Protein AF-A0A1R3RA86-F1 (afdb_monomer_lite)

pLDDT: mean 83.58, std 13.69, range [33.94, 97.31]

Radius of gyration: 25.43 Å; chains: 1; bounding box: 70×54×69 Å

Foldseek 3Di:
DVVLLVVLLVLLVVLVVQLVVLVVVLVLLVVLLVVLVVVLVVLVDPVDPDPRPPLSNLLSVLVNVVSVLVSLCSVLVRNLCSVLSSQLSNLLSVLVVLCVVCPDPVSVVSSLCSNQPPSLQSLQVSLQSLLVSLVVLLVLLVLLLVLLVPDPLNVVCNVVLNVLSVLSNVLSVLLSVLSNQLSVLSNCVSPDVCSVVSNVVSVVSVVVSVVSCVPPQDFDDDGDDPPPDDDPVPPVPPPPDPDDSSCVLVVVLVVLVQLLLVLDPDRPDDDPQPLPDPVSLLCVCVVRVNVVVLVVCCQDPPVNDPVNNCVLVVDDPPDPDDDDDPVSLVPDDPVCSVVVSVSSSVCSNPVVSRNSSNVSSSSSSSSSSVSSVVD

Structure (mmCIF, N/CA/C/O backbone):
data_AF-A0A1R3RA86-F1
#
_entry.id   AF-A0A1R3RA86-F1
#
loop_
_atom_site.group_PDB
_atom_site.id
_atom_site.type_symbol
_atom_site.label_atom_id
_atom_site.label_alt_id
_atom_site.label_comp_id
_atom_site.label_asym_id
_atom_site.label_entity_id
_atom_site.label_seq_id
_atom_site.pdbx_PDB_ins_code
_atom_site.Cartn_x
_atom_site.Cartn_y
_atom_site.Cartn_z
_atom_site.occupancy
_atom_site.B_iso_or_equiv
_atom_site.auth_seq_id
_atom_site.auth_comp_id
_atom_site.auth_asym_id
_atom_site.auth_atom_id
_atom_site.pdbx_PDB_model_num
ATOM 1 N N . MET A 1 1 ? 26.116 13.151 -17.189 1.00 66.25 1 MET A N 1
ATOM 2 C CA . MET A 1 1 ? 26.786 11.870 -16.864 1.00 66.25 1 MET A CA 1
ATOM 3 C C . MET A 1 1 ? 27.421 11.884 -15.476 1.00 66.25 1 MET A C 1
ATOM 5 O O . MET A 1 1 ? 27.006 11.072 -14.665 1.00 66.25 1 MET A O 1
ATOM 9 N N . ALA A 1 2 ? 28.320 12.827 -15.155 1.00 74.94 2 ALA A N 1
ATOM 10 C CA . ALA A 1 2 ? 28.992 12.889 -13.843 1.00 74.94 2 ALA A CA 1
ATOM 11 C C . ALA A 1 2 ? 28.057 13.026 -12.624 1.00 74.94 2 ALA A C 1
ATOM 13 O O . ALA A 1 2 ? 28.390 12.534 -11.558 1.00 74.94 2 ALA A O 1
ATOM 14 N N . ILE A 1 3 ? 26.884 13.649 -12.785 1.00 81.69 3 ILE A N 1
ATOM 15 C CA . ILE A 1 3 ? 25.873 13.765 -11.717 1.00 81.69 3 ILE A CA 1
ATOM 16 C C . ILE A 1 3 ? 24.883 12.588 -11.760 1.00 81.69 3 ILE A C 1
ATOM 18 O O . ILE A 1 3 ? 24.595 11.968 -10.742 1.00 81.69 3 ILE A O 1
ATOM 22 N N . GLY A 1 4 ? 24.388 12.246 -12.955 1.00 80.75 4 GLY A N 1
ATOM 23 C CA . GLY A 1 4 ? 23.359 11.214 -13.125 1.00 80.75 4 GLY A CA 1
ATOM 24 C C . GLY A 1 4 ? 23.812 9.793 -12.770 1.00 80.75 4 GLY A C 1
ATOM 25 O O . GLY A 1 4 ? 23.022 9.040 -12.218 1.00 80.75 4 GLY A O 1
ATOM 26 N N . GLY A 1 5 ? 25.075 9.434 -13.038 1.00 84.81 5 GLY A N 1
ATOM 27 C CA . GLY A 1 5 ? 25.616 8.112 -12.699 1.00 84.81 5 GLY A CA 1
ATOM 28 C C . GLY A 1 5 ? 25.634 7.847 -11.186 1.00 84.81 5 GLY A C 1
ATOM 29 O O . GLY A 1 5 ? 25.006 6.888 -10.743 1.00 84.81 5 GLY A O 1
ATOM 30 N N . PRO A 1 6 ? 26.278 8.712 -10.378 1.00 90.31 6 PRO A N 1
ATOM 31 C CA . PRO A 1 6 ? 26.242 8.609 -8.919 1.00 90.31 6 PRO A CA 1
ATOM 32 C C . PRO A 1 6 ? 24.830 8.673 -8.331 1.00 90.31 6 PRO A C 1
ATOM 34 O O . PRO A 1 6 ? 24.524 7.913 -7.417 1.00 90.31 6 PRO A O 1
ATOM 37 N N . LEU A 1 7 ? 23.952 9.527 -8.872 1.00 89.06 7 LEU A N 1
ATOM 38 C CA . LEU A 1 7 ? 22.560 9.602 -8.421 1.00 89.06 7 LEU A CA 1
ATOM 39 C C . LEU A 1 7 ? 21.811 8.283 -8.668 1.00 89.06 7 LEU A C 1
ATOM 41 O O . LEU A 1 7 ? 21.113 7.810 -7.778 1.00 89.06 7 LEU A O 1
ATOM 45 N N . ALA A 1 8 ? 21.990 7.662 -9.837 1.00 88.88 8 ALA A N 1
ATOM 46 C CA . ALA A 1 8 ? 21.401 6.358 -10.142 1.00 88.88 8 ALA A CA 1
ATOM 47 C C . ALA A 1 8 ? 21.915 5.261 -9.194 1.00 88.88 8 ALA A C 1
ATOM 49 O O . ALA A 1 8 ? 21.131 4.445 -8.716 1.00 88.88 8 ALA A O 1
ATOM 50 N N . LEU A 1 9 ? 23.206 5.280 -8.845 1.00 92.44 9 LEU A N 1
ATOM 51 C CA . LEU A 1 9 ? 23.746 4.361 -7.840 1.00 92.44 9 LEU A CA 1
ATOM 52 C C . LEU A 1 9 ? 23.129 4.595 -6.456 1.00 92.44 9 LEU A C 1
ATOM 54 O O . LEU A 1 9 ? 22.750 3.631 -5.799 1.00 92.44 9 LEU A O 1
ATOM 58 N N . LEU A 1 10 ? 22.959 5.846 -6.026 1.00 93.62 10 LEU A N 1
ATOM 59 C CA . LEU A 1 10 ? 22.291 6.155 -4.758 1.00 93.62 10 LEU A CA 1
ATOM 60 C C . LEU A 1 10 ? 20.843 5.640 -4.758 1.00 93.62 10 LEU A C 1
ATOM 62 O O . LEU A 1 10 ? 20.430 4.977 -3.808 1.00 93.62 10 LEU A O 1
ATOM 66 N N . ILE A 1 11 ? 20.108 5.856 -5.854 1.00 91.00 11 ILE A N 1
ATOM 67 C CA . ILE A 1 11 ? 18.749 5.325 -6.040 1.00 91.00 11 ILE A CA 1
ATOM 68 C C . ILE A 1 11 ? 18.737 3.794 -5.962 1.00 91.00 11 ILE A C 1
ATOM 70 O O . ILE A 1 11 ? 17.831 3.240 -5.355 1.00 91.00 11 ILE A O 1
ATOM 74 N N . SER A 1 12 ? 19.744 3.098 -6.501 1.00 93.25 12 SER A N 1
ATOM 75 C CA . SER A 1 12 ? 19.814 1.632 -6.396 1.00 93.25 12 SER A CA 1
ATOM 76 C C . SER A 1 12 ? 19.957 1.138 -4.950 1.00 93.25 12 SER A C 1
ATOM 78 O O . SER A 1 12 ? 19.381 0.113 -4.592 1.00 93.25 12 SER A O 1
ATOM 80 N N . VAL A 1 13 ? 20.665 1.887 -4.096 1.00 94.00 13 VAL A N 1
ATOM 81 C CA . VAL A 1 13 ? 20.784 1.568 -2.665 1.00 94.00 13 VAL A CA 1
ATOM 82 C C . VAL A 1 13 ? 19.463 1.842 -1.943 1.00 94.00 13 VAL A C 1
ATOM 84 O O . VAL A 1 13 ? 19.025 1.015 -1.146 1.00 94.00 13 VAL A O 1
ATOM 87 N N . ALA A 1 14 ? 18.800 2.959 -2.254 1.00 92.75 14 ALA A N 1
ATOM 88 C CA . ALA A 1 14 ? 17.471 3.259 -1.722 1.00 92.75 14 ALA A CA 1
ATOM 89 C C . ALA A 1 14 ? 16.450 2.176 -2.110 1.00 92.75 14 ALA A C 1
ATOM 91 O O . ALA A 1 14 ? 15.778 1.641 -1.236 1.00 92.75 14 ALA A O 1
ATOM 92 N N . ALA A 1 15 ? 16.425 1.770 -3.384 1.00 92.94 15 ALA A N 1
ATOM 93 C CA . ALA A 1 15 ? 15.568 0.695 -3.881 1.00 92.94 15 ALA A CA 1
ATOM 94 C C . ALA A 1 15 ? 15.858 -0.649 -3.193 1.00 92.94 15 ALA A C 1
ATOM 96 O O . ALA A 1 15 ? 14.942 -1.410 -2.906 1.00 92.94 15 ALA A O 1
ATOM 97 N N . LEU A 1 16 ? 17.122 -0.946 -2.868 1.00 92.50 16 LEU A N 1
ATOM 98 C CA . LEU A 1 16 ? 17.456 -2.144 -2.098 1.00 92.50 16 LEU A CA 1
ATOM 99 C C . LEU A 1 16 ? 16.866 -2.094 -0.680 1.00 92.50 16 LEU A C 1
ATOM 101 O O . LEU A 1 16 ? 16.320 -3.093 -0.214 1.00 92.50 16 LEU A O 1
ATOM 105 N N . TRP A 1 17 ? 16.974 -0.958 0.014 1.00 93.62 17 TRP A N 1
ATOM 106 C CA . TRP A 1 17 ? 16.388 -0.806 1.348 1.00 93.62 17 TRP A CA 1
ATOM 107 C C . TRP A 1 17 ? 14.863 -0.876 1.325 1.00 93.62 17 TRP A C 1
ATOM 109 O O . TRP A 1 17 ? 14.293 -1.619 2.127 1.00 93.62 17 TRP A O 1
ATOM 119 N N . ASP A 1 18 ? 14.223 -0.174 0.392 1.00 92.44 18 ASP A N 1
ATOM 120 C CA . ASP A 1 18 ? 12.769 -0.208 0.220 1.00 92.44 18 ASP A CA 1
ATOM 121 C C . ASP A 1 18 ? 12.297 -1.626 -0.136 1.00 92.44 18 ASP A C 1
ATOM 123 O O . ASP A 1 18 ? 11.398 -2.159 0.518 1.00 92.44 18 ASP A O 1
ATOM 127 N N . GLY A 1 19 ? 13.012 -2.322 -1.025 1.00 90.12 19 GLY A N 1
ATOM 128 C CA . GLY A 1 19 ? 12.733 -3.714 -1.370 1.00 90.12 19 GLY A CA 1
ATOM 129 C C . GLY A 1 19 ? 12.851 -4.671 -0.179 1.00 90.12 19 GLY A C 1
ATOM 130 O O . GLY A 1 19 ? 12.039 -5.586 -0.040 1.00 90.12 19 GLY A O 1
ATOM 131 N N . ILE A 1 20 ? 13.811 -4.459 0.733 1.00 92.00 20 ILE A N 1
ATOM 132 C CA . ILE A 1 20 ? 13.922 -5.242 1.978 1.00 92.00 20 ILE A CA 1
ATOM 133 C C . ILE A 1 20 ? 12.719 -4.987 2.893 1.00 92.00 20 ILE A C 1
ATOM 135 O O . ILE A 1 20 ? 12.208 -5.932 3.503 1.00 92.00 20 ILE A O 1
ATOM 139 N N . LEU A 1 21 ? 12.269 -3.736 3.017 1.00 90.88 21 LEU A N 1
ATOM 140 C CA . LEU A 1 21 ? 11.110 -3.378 3.836 1.00 90.88 21 LEU A CA 1
ATOM 141 C C . LEU A 1 21 ? 9.823 -3.975 3.258 1.00 90.88 21 LEU A C 1
ATOM 143 O O . LEU A 1 21 ? 9.105 -4.672 3.976 1.00 90.88 21 LEU A O 1
ATOM 147 N N . SER A 1 22 ? 9.584 -3.819 1.958 1.00 90.50 22 SER A N 1
ATOM 148 C CA . SER A 1 22 ? 8.430 -4.425 1.290 1.00 90.50 22 SER A CA 1
ATOM 149 C C . SER A 1 22 ? 8.482 -5.952 1.299 1.00 90.50 22 SER A C 1
ATOM 151 O O . SER A 1 22 ? 7.452 -6.602 1.461 1.00 90.50 22 SER A O 1
ATOM 153 N N . TRP A 1 23 ? 9.667 -6.569 1.258 1.00 93.00 23 TRP A N 1
ATOM 154 C CA . TRP A 1 23 ? 9.785 -8.020 1.428 1.00 93.00 23 TRP A CA 1
ATOM 155 C C . TRP A 1 23 ? 9.345 -8.497 2.818 1.00 93.00 23 TRP A C 1
ATOM 157 O O . TRP A 1 23 ? 8.758 -9.575 2.949 1.00 93.00 23 TRP A O 1
ATOM 167 N N . ARG A 1 24 ? 9.582 -7.704 3.872 1.00 92.94 24 ARG A N 1
ATOM 168 C CA . ARG A 1 24 ? 9.062 -8.015 5.215 1.00 92.94 24 ARG A CA 1
ATOM 169 C C . ARG A 1 24 ? 7.536 -7.986 5.224 1.00 92.94 24 ARG A C 1
ATOM 171 O O . ARG A 1 24 ? 6.939 -8.920 5.755 1.00 92.94 24 ARG A O 1
ATOM 178 N N . ASN A 1 25 ? 6.922 -6.998 4.573 1.00 90.81 25 ASN A N 1
ATOM 179 C CA . ASN A 1 25 ? 5.466 -6.921 4.423 1.00 90.81 25 ASN A CA 1
ATOM 180 C C . ASN A 1 25 ? 4.917 -8.134 3.660 1.00 90.81 25 ASN A C 1
ATOM 182 O O . ASN A 1 25 ? 3.999 -8.800 4.136 1.00 90.81 25 ASN A O 1
ATOM 186 N N . VAL A 1 26 ? 5.533 -8.494 2.526 1.00 93.25 26 VAL A N 1
ATOM 187 C CA . VAL A 1 26 ? 5.179 -9.694 1.747 1.00 93.25 26 VAL A CA 1
ATOM 188 C C . VAL A 1 26 ? 5.266 -10.951 2.608 1.00 93.25 26 VAL A C 1
ATOM 190 O O . VAL A 1 26 ? 4.356 -11.777 2.577 1.00 93.25 26 VAL A O 1
ATOM 193 N N . ARG A 1 27 ? 6.327 -11.102 3.410 1.00 93.00 27 ARG A N 1
ATOM 194 C CA . ARG A 1 27 ? 6.497 -12.262 4.294 1.00 93.00 27 ARG A CA 1
ATOM 195 C C . ARG A 1 27 ? 5.395 -12.334 5.347 1.00 93.00 27 ARG A C 1
ATOM 197 O O . ARG A 1 27 ? 4.855 -13.412 5.563 1.00 93.00 27 ARG A O 1
ATOM 204 N N . ILE A 1 28 ? 5.051 -11.209 5.967 1.00 90.00 28 ILE A N 1
ATOM 205 C CA . ILE A 1 28 ? 3.968 -11.121 6.953 1.00 90.00 28 ILE A CA 1
ATOM 206 C C . ILE A 1 28 ? 2.629 -11.525 6.316 1.00 90.00 28 ILE A C 1
ATOM 208 O O . ILE A 1 28 ? 1.954 -12.418 6.827 1.00 90.00 28 ILE A O 1
ATOM 212 N N . LEU A 1 29 ? 2.285 -10.946 5.161 1.00 90.19 29 LEU A N 1
ATOM 213 C CA . LEU A 1 29 ? 1.050 -11.259 4.430 1.00 90.19 29 LEU A CA 1
ATOM 214 C C . LEU A 1 29 ? 1.008 -12.715 3.950 1.00 90.19 29 LEU A C 1
ATOM 216 O O . LEU A 1 29 ? -0.047 -13.351 3.941 1.00 90.19 29 LEU A O 1
ATOM 220 N N . HIS A 1 30 ? 2.155 -13.265 3.555 1.00 92.69 30 HIS A N 1
ATOM 221 C CA . HIS A 1 30 ? 2.270 -14.659 3.151 1.00 92.69 30 HIS A CA 1
ATOM 222 C C . HIS A 1 30 ? 2.042 -15.613 4.330 1.00 92.69 30 HIS A C 1
ATOM 224 O O . HIS A 1 30 ? 1.283 -16.573 4.186 1.00 92.69 30 HIS A O 1
ATOM 230 N N . THR A 1 31 ? 2.646 -15.342 5.491 1.00 90.69 31 THR A N 1
ATOM 231 C CA . THR A 1 31 ? 2.437 -16.131 6.715 1.00 90.69 31 THR A CA 1
ATOM 232 C C . THR A 1 31 ? 0.978 -16.082 7.157 1.00 90.69 31 THR A C 1
ATOM 234 O O . THR A 1 31 ? 0.378 -17.130 7.387 1.00 90.69 31 THR A O 1
ATOM 237 N N . GLU A 1 32 ? 0.364 -14.895 7.183 1.00 88.31 32 GLU A N 1
ATOM 238 C CA . GLU A 1 32 ? -1.064 -14.747 7.484 1.00 88.31 32 GLU A CA 1
ATOM 239 C C . GLU A 1 32 ? -1.920 -15.580 6.522 1.00 88.31 32 GLU A C 1
ATOM 241 O O . GLU A 1 32 ? -2.821 -16.306 6.936 1.00 88.31 32 GLU A O 1
ATOM 246 N N . ARG A 1 33 ? -1.614 -15.538 5.221 1.00 90.50 33 ARG A N 1
ATOM 247 C CA . ARG A 1 33 ? -2.335 -16.319 4.213 1.00 90.50 33 ARG A CA 1
ATOM 248 C C . ARG A 1 33 ? -2.194 -17.825 4.427 1.00 90.50 33 ARG A C 1
ATOM 250 O O . ARG A 1 33 ? -3.153 -18.557 4.184 1.00 90.50 33 ARG A O 1
ATOM 257 N N . GLN A 1 34 ? -1.018 -18.305 4.824 1.00 90.50 34 GLN A N 1
ATOM 258 C CA . GLN A 1 34 ? -0.810 -19.717 5.153 1.00 90.50 34 GLN A CA 1
ATOM 259 C C . GLN A 1 34 ? -1.622 -20.121 6.383 1.00 90.50 34 GLN A C 1
ATOM 261 O O . GLN A 1 34 ? -2.307 -21.142 6.338 1.00 90.50 34 GLN A O 1
ATOM 266 N N . LEU A 1 35 ? -1.619 -19.286 7.421 1.00 87.50 35 LEU A N 1
ATOM 267 C CA . LEU A 1 35 ? -2.393 -19.503 8.637 1.00 87.50 35 LEU A CA 1
ATOM 268 C C . LEU A 1 35 ? -3.900 -19.516 8.347 1.00 87.50 35 LEU A C 1
ATOM 270 O O . LEU A 1 35 ? -4.592 -20.438 8.759 1.00 87.50 35 LEU A O 1
ATOM 274 N N . LEU A 1 36 ? -4.409 -18.580 7.544 1.00 85.75 36 LEU A N 1
ATOM 275 C CA . LEU A 1 36 ? -5.816 -18.560 7.128 1.00 85.75 36 LEU A CA 1
ATOM 276 C C . LEU A 1 36 ? -6.210 -19.802 6.321 1.00 85.75 36 LEU A C 1
ATOM 278 O O . LEU A 1 36 ? -7.303 -20.331 6.499 1.00 85.75 36 LEU A O 1
ATOM 282 N N . LYS A 1 37 ? -5.327 -20.305 5.449 1.00 89.06 37 LYS A N 1
ATOM 283 C CA . LYS A 1 37 ? -5.566 -21.568 4.730 1.00 89.06 37 LYS A CA 1
ATOM 284 C C . LYS A 1 37 ? -5.593 -22.768 5.676 1.00 89.06 37 LYS A C 1
ATOM 286 O O . LYS A 1 37 ? -6.429 -23.645 5.486 1.00 89.06 37 LYS A O 1
ATOM 291 N N . ALA A 1 38 ? -4.703 -22.805 6.666 1.00 86.94 38 ALA A N 1
ATOM 292 C CA . ALA A 1 38 ? -4.693 -23.851 7.685 1.00 86.94 38 ALA A CA 1
ATOM 293 C C . ALA A 1 38 ? -5.971 -23.812 8.539 1.00 86.94 38 ALA A C 1
ATOM 295 O O . ALA A 1 38 ? -6.637 -24.836 8.664 1.00 86.94 38 ALA A O 1
ATOM 296 N N . LEU A 1 39 ? -6.379 -22.628 9.015 1.00 83.25 39 LEU A N 1
ATOM 297 C CA . LEU A 1 39 ? -7.637 -22.441 9.744 1.00 83.25 39 LEU A CA 1
ATOM 298 C C . LEU A 1 39 ? -8.842 -22.877 8.908 1.00 83.25 39 LEU A C 1
ATOM 300 O O . LEU A 1 39 ? -9.717 -23.573 9.412 1.00 83.25 39 LEU A O 1
ATOM 304 N N . ARG A 1 40 ? -8.875 -22.533 7.616 1.00 83.31 40 ARG A N 1
ATOM 305 C CA . ARG A 1 40 ? -9.934 -22.977 6.701 1.00 83.31 40 ARG A CA 1
ATOM 306 C C . ARG A 1 40 ? -10.028 -24.501 6.627 1.00 83.31 40 ARG A C 1
ATOM 308 O O . ARG A 1 40 ? -11.126 -25.038 6.658 1.00 83.31 40 ARG A O 1
ATOM 315 N N . LEU A 1 41 ? -8.891 -25.188 6.500 1.00 85.69 41 LEU A N 1
ATOM 316 C CA . LEU A 1 41 ? -8.852 -26.652 6.442 1.00 85.69 41 LEU A CA 1
ATOM 317 C C . LEU A 1 41 ? -9.312 -27.280 7.759 1.00 85.69 41 LEU A C 1
ATOM 319 O O . LEU A 1 41 ? -10.051 -28.253 7.717 1.00 85.69 41 LEU A O 1
ATOM 323 N N . GLN A 1 42 ? -8.939 -26.694 8.898 1.00 81.88 42 GLN A N 1
ATOM 324 C CA . GLN A 1 42 ? -9.371 -27.151 10.219 1.00 81.88 42 GLN A CA 1
ATOM 325 C C . GLN A 1 42 ? -10.893 -27.048 10.403 1.00 81.88 42 GLN A C 1
ATOM 327 O O . GLN A 1 42 ? -11.507 -27.988 10.888 1.00 81.88 42 GLN A O 1
ATOM 332 N N . HIS A 1 43 ? -11.515 -25.943 9.978 1.00 76.31 43 HIS A N 1
ATOM 333 C CA . HIS A 1 43 ? -12.974 -25.770 10.081 1.00 76.31 43 HIS A CA 1
ATOM 334 C C . HIS A 1 43 ? -13.757 -26.669 9.110 1.00 76.31 43 HIS A C 1
ATOM 336 O O . HIS A 1 43 ? -14.935 -26.930 9.327 1.00 76.31 43 HIS A O 1
ATOM 342 N N . LEU A 1 44 ? -13.113 -27.134 8.036 1.00 79.50 44 LEU A N 1
ATOM 343 C CA . LEU A 1 44 ? -13.698 -28.039 7.045 1.00 79.50 44 LEU A CA 1
ATOM 344 C C . LEU A 1 44 ? -13.418 -29.521 7.342 1.00 79.50 44 LEU A C 1
ATOM 346 O O . LEU A 1 44 ? -13.905 -30.372 6.598 1.00 79.50 44 LEU A O 1
ATOM 350 N N . ASP A 1 45 ? -12.620 -29.844 8.366 1.00 78.31 45 ASP A N 1
ATOM 351 C CA . ASP A 1 45 ? -12.250 -31.224 8.672 1.00 78.31 45 ASP A CA 1
ATOM 352 C C . ASP A 1 45 ? -13.446 -31.971 9.298 1.00 78.31 45 ASP A C 1
ATOM 354 O O . ASP A 1 45 ? -13.862 -31.641 10.416 1.00 78.31 45 ASP A O 1
ATOM 358 N N . PRO A 1 46 ? -13.998 -32.999 8.619 1.00 65.25 46 PRO A N 1
ATOM 359 C CA . PRO A 1 46 ? -15.135 -33.774 9.120 1.00 65.25 46 PRO A CA 1
ATOM 360 C C . PRO A 1 46 ? -14.799 -34.610 10.366 1.00 65.25 46 PRO A C 1
ATOM 362 O O . PRO A 1 46 ? -15.698 -35.182 10.979 1.00 65.25 46 PRO A O 1
ATOM 365 N N . SER A 1 47 ? -13.519 -34.707 10.734 1.00 66.56 47 SER A N 1
ATOM 366 C CA . SER A 1 47 ? -13.032 -35.435 11.912 1.00 66.56 47 SER A CA 1
ATOM 367 C C . SER A 1 47 ? -13.258 -34.671 13.223 1.00 66.56 47 SER A C 1
ATOM 369 O O . SER A 1 47 ? -13.091 -35.232 14.308 1.00 66.56 47 SER A O 1
ATOM 371 N N . THR A 1 48 ? -13.615 -33.389 13.138 1.00 62.84 48 THR A N 1
ATOM 372 C CA . THR A 1 48 ? -13.814 -32.508 14.291 1.00 62.84 48 THR A CA 1
ATOM 373 C C . THR A 1 48 ? -15.240 -32.678 14.834 1.00 62.84 48 THR A C 1
ATOM 375 O O . THR A 1 48 ? -16.193 -32.574 14.068 1.00 62.84 48 THR A O 1
ATOM 378 N N . PRO A 1 49 ? -15.440 -32.925 16.143 1.00 58.34 49 PRO A N 1
ATOM 379 C CA . PRO A 1 49 ? -16.772 -33.162 16.718 1.00 58.34 49 PRO A CA 1
ATOM 380 C C . PRO A 1 49 ? -17.662 -31.906 16.793 1.00 58.34 49 PRO A C 1
ATOM 382 O O . PRO A 1 49 ? -18.815 -31.993 17.212 1.00 58.34 49 PRO A O 1
ATOM 385 N N . THR A 1 50 ? -17.138 -30.738 16.424 1.00 60.22 50 THR A N 1
ATOM 386 C CA . THR A 1 50 ? -17.863 -29.465 16.376 1.00 60.22 50 THR A CA 1
ATOM 387 C C . THR A 1 50 ? -18.588 -29.301 15.036 1.00 60.22 50 THR A C 1
ATOM 389 O O . THR A 1 50 ? -17.992 -29.603 14.001 1.00 60.22 50 THR A O 1
ATOM 392 N N . PRO A 1 51 ? -19.841 -28.804 15.016 1.00 64.25 51 PRO A N 1
ATOM 393 C CA . PRO A 1 51 ? -20.533 -28.500 13.765 1.00 64.25 51 PRO A CA 1
ATOM 394 C C . PRO A 1 51 ? -19.709 -27.513 12.928 1.00 64.25 51 PRO A C 1
ATOM 396 O O . PRO A 1 51 ? -19.073 -26.614 13.476 1.00 64.25 51 PRO A O 1
ATOM 399 N N . VAL A 1 52 ? -19.706 -27.702 11.605 1.00 68.12 52 VAL A N 1
ATOM 400 C CA . VAL A 1 52 ? -19.001 -26.812 10.674 1.00 68.12 52 VAL A CA 1
ATOM 401 C C . VAL A 1 52 ? -19.616 -25.420 10.774 1.00 68.12 52 VAL A C 1
ATOM 403 O O . VAL A 1 52 ? -20.757 -25.212 10.365 1.00 68.12 52 VAL A O 1
ATOM 406 N N . ASP A 1 53 ? -18.849 -24.475 11.311 1.00 72.25 53 ASP A N 1
ATOM 407 C CA . ASP A 1 53 ? -19.222 -23.066 11.332 1.00 72.25 53 ASP A CA 1
ATOM 408 C C . ASP A 1 53 ? -19.002 -22.461 9.936 1.00 72.25 53 ASP A C 1
ATOM 410 O O . ASP A 1 53 ? -17.907 -22.025 9.559 1.00 72.25 53 ASP A O 1
ATOM 414 N N . GLN A 1 54 ? -20.067 -22.489 9.136 1.00 75.06 54 GLN A N 1
ATOM 415 C CA . GLN A 1 54 ? -20.083 -21.948 7.782 1.00 75.06 54 GLN A CA 1
ATOM 416 C C . GLN A 1 54 ? -19.750 -20.443 7.773 1.00 75.06 54 GLN A C 1
ATOM 418 O O . GLN A 1 54 ? -19.102 -19.979 6.828 1.00 75.06 54 GLN A O 1
ATOM 423 N N . ALA A 1 55 ? -20.118 -19.697 8.820 1.00 69.25 55 ALA A N 1
ATOM 424 C CA . ALA A 1 55 ? -19.871 -18.262 8.934 1.00 69.25 55 ALA A CA 1
ATOM 425 C C . ALA A 1 55 ? -18.370 -17.971 9.077 1.00 69.25 55 ALA A C 1
ATOM 427 O O . ALA A 1 55 ? -17.809 -17.135 8.354 1.00 69.25 55 ALA A O 1
ATOM 428 N N . ALA A 1 56 ? -17.679 -18.721 9.942 1.00 72.62 56 ALA A N 1
ATOM 429 C CA . ALA A 1 56 ? -16.229 -18.622 10.098 1.00 72.62 56 ALA A CA 1
ATOM 430 C C . ALA A 1 56 ? -15.492 -18.943 8.788 1.00 72.62 56 ALA A C 1
ATOM 432 O O . ALA A 1 56 ? -14.579 -18.214 8.385 1.00 72.62 56 ALA A O 1
ATOM 433 N N . VAL A 1 57 ? -15.917 -19.986 8.065 1.00 78.62 57 VAL A N 1
ATOM 434 C CA . VAL A 1 57 ? -15.325 -20.356 6.767 1.00 78.62 57 VAL A CA 1
ATOM 435 C C . VAL A 1 57 ? -15.528 -19.253 5.724 1.00 78.62 57 VAL A C 1
ATOM 437 O O . VAL A 1 57 ? -14.589 -18.917 4.994 1.00 78.62 57 VAL A O 1
ATOM 440 N N . GLN A 1 58 ? -16.713 -18.641 5.665 1.00 80.75 58 GLN A N 1
ATOM 441 C CA . GLN A 1 58 ? -16.978 -17.513 4.772 1.00 80.75 58 GLN A CA 1
ATOM 442 C C . GLN A 1 58 ? -16.111 -16.296 5.112 1.00 80.75 58 GLN A C 1
ATOM 444 O O . GLN A 1 58 ? -15.517 -15.702 4.209 1.00 80.75 58 GLN A O 1
ATOM 449 N N . LEU A 1 59 ? -15.972 -15.941 6.393 1.00 80.94 59 LEU A N 1
ATOM 450 C CA . LEU A 1 59 ? -15.105 -14.846 6.836 1.00 80.94 59 LEU A CA 1
ATOM 451 C C . LEU A 1 59 ? -13.640 -15.081 6.443 1.00 80.94 59 LEU A C 1
ATOM 453 O O . LEU A 1 59 ? -12.977 -14.173 5.926 1.00 80.94 59 LEU A O 1
ATOM 457 N N . ILE A 1 60 ? -13.148 -16.308 6.629 1.00 83.38 60 ILE A N 1
ATOM 458 C CA . ILE A 1 60 ? -11.801 -16.710 6.214 1.00 83.38 60 ILE A CA 1
ATOM 459 C C . ILE A 1 60 ? -11.646 -16.575 4.694 1.00 83.38 60 ILE A C 1
ATOM 461 O O . ILE A 1 60 ? -10.659 -16.003 4.226 1.00 83.38 60 ILE A O 1
ATOM 465 N N . ASP A 1 61 ? -12.626 -17.029 3.910 1.00 85.75 61 ASP A N 1
ATOM 466 C CA . ASP A 1 61 ? -12.618 -16.905 2.449 1.00 85.75 61 ASP A CA 1
ATOM 467 C C . ASP A 1 61 ? -12.591 -15.441 1.988 1.00 85.75 61 ASP A C 1
ATOM 469 O O . ASP A 1 61 ? -11.856 -15.100 1.055 1.00 85.75 61 ASP A O 1
ATOM 473 N N . ARG A 1 62 ? -13.355 -14.563 2.651 1.00 87.00 62 ARG A N 1
ATOM 474 C CA . ARG A 1 62 ? -13.379 -13.118 2.378 1.00 87.00 62 ARG A CA 1
ATOM 475 C C . ARG A 1 62 ? -11.996 -12.505 2.602 1.00 87.00 62 ARG A C 1
ATOM 477 O O . ARG A 1 62 ? -11.450 -11.840 1.717 1.00 87.00 62 ARG A O 1
ATOM 484 N N . ARG A 1 63 ? -11.368 -12.828 3.735 1.00 88.19 63 ARG A N 1
ATOM 485 C CA . ARG A 1 63 ? -10.027 -12.342 4.096 1.00 88.19 63 ARG A CA 1
ATOM 486 C C . ARG A 1 63 ? -8.948 -12.889 3.169 1.00 88.19 63 ARG A C 1
ATOM 488 O O . ARG A 1 63 ? -8.054 -12.150 2.765 1.00 88.19 63 ARG A O 1
ATOM 495 N N . LEU A 1 64 ? -9.049 -14.154 2.757 1.00 88.50 64 LEU A N 1
ATOM 496 C CA . LEU A 1 64 ? -8.170 -14.747 1.743 1.00 88.50 64 LEU A CA 1
ATOM 497 C C . LEU A 1 64 ? -8.308 -14.049 0.384 1.00 88.50 64 LEU A C 1
ATOM 499 O O . LEU A 1 64 ? -7.310 -13.918 -0.335 1.00 88.50 64 LEU A O 1
ATOM 503 N N . GLY A 1 65 ? -9.515 -13.604 0.035 1.00 88.88 65 GLY A N 1
ATOM 504 C CA . GLY A 1 65 ? -9.799 -12.817 -1.160 1.00 88.88 65 GLY A CA 1
ATOM 505 C C . GLY A 1 65 ? -9.066 -11.480 -1.166 1.00 88.88 65 GLY A C 1
ATOM 506 O O . GLY A 1 65 ? -8.366 -11.174 -2.136 1.00 88.88 65 GLY A O 1
ATOM 507 N N . VAL A 1 66 ? -9.184 -10.712 -0.081 1.00 90.81 66 VAL A N 1
ATOM 508 C CA . VAL A 1 66 ? -8.509 -9.412 0.089 1.00 90.81 66 VAL A CA 1
ATOM 509 C C . VAL A 1 66 ? -6.991 -9.584 0.199 1.00 90.81 66 VAL A C 1
ATOM 511 O O . VAL A 1 66 ? -6.248 -8.930 -0.532 1.00 90.81 66 VAL A O 1
ATOM 514 N N . SER A 1 67 ? -6.528 -10.556 0.989 1.00 90.12 67 SER A N 1
ATOM 515 C CA . SER A 1 67 ? -5.107 -10.901 1.147 1.00 90.12 67 SER A CA 1
ATOM 516 C C . SER A 1 67 ? -4.421 -11.220 -0.187 1.00 90.12 67 SER A C 1
ATOM 518 O O . SER A 1 67 ? -3.261 -10.867 -0.377 1.00 90.12 67 SER A O 1
ATOM 520 N N . PHE A 1 68 ? -5.116 -11.845 -1.149 1.00 91.00 68 PHE A N 1
ATOM 521 C CA . PHE A 1 68 ? -4.538 -12.095 -2.477 1.00 91.00 68 PHE A CA 1
ATOM 522 C C . PHE A 1 68 ? -4.196 -10.794 -3.212 1.00 91.00 68 PHE A C 1
ATOM 524 O O . PHE A 1 68 ? -3.135 -10.691 -3.825 1.00 91.00 68 PHE A O 1
ATOM 531 N N . ARG A 1 69 ? -5.087 -9.800 -3.148 1.00 92.50 69 ARG A N 1
ATOM 532 C CA . ARG A 1 69 ? -4.852 -8.489 -3.755 1.00 92.50 69 ARG A CA 1
ATOM 533 C C . ARG A 1 69 ? -3.748 -7.736 -3.016 1.00 92.50 69 ARG A C 1
ATOM 535 O O . ARG A 1 69 ? -2.862 -7.208 -3.673 1.00 92.50 69 ARG A O 1
ATOM 542 N N . GLU A 1 70 ? -3.800 -7.689 -1.685 1.00 92.12 70 GLU A N 1
ATOM 543 C CA . GLU A 1 70 ? -2.784 -7.019 -0.857 1.00 92.12 70 GLU A CA 1
ATOM 544 C C . GLU A 1 70 ? -1.387 -7.584 -1.127 1.00 92.12 70 GLU A C 1
ATOM 546 O O . GLU A 1 70 ? -0.472 -6.831 -1.446 1.00 92.12 70 GLU A O 1
ATOM 551 N N . LEU A 1 71 ? -1.246 -8.913 -1.091 1.00 92.56 71 LEU A N 1
ATOM 552 C CA . LEU A 1 71 ? 0.011 -9.599 -1.376 1.00 92.56 71 LEU A CA 1
ATOM 553 C C . LEU A 1 71 ? 0.486 -9.336 -2.807 1.00 92.56 71 LEU A C 1
ATOM 555 O O . LEU A 1 71 ? 1.672 -9.116 -3.024 1.00 92.56 71 LEU A O 1
ATOM 559 N N . GLY A 1 72 ? -0.429 -9.369 -3.778 1.00 92.06 72 GLY A N 1
ATOM 560 C CA . GLY A 1 72 ? -0.102 -9.123 -5.177 1.00 92.06 72 GLY A CA 1
ATOM 561 C C . GLY A 1 72 ? 0.382 -7.696 -5.428 1.00 92.06 72 GLY A C 1
ATOM 562 O O . GLY A 1 72 ? 1.395 -7.524 -6.096 1.00 92.06 72 GLY A O 1
ATOM 563 N N . SER A 1 73 ? -0.279 -6.691 -4.847 1.00 91.88 73 SER A N 1
ATOM 564 C CA . SER A 1 73 ? 0.148 -5.293 -4.965 1.00 91.88 73 SER A CA 1
ATOM 565 C C . SER A 1 73 ? 1.451 -5.026 -4.217 1.00 91.88 73 SER A C 1
ATOM 567 O O . SER A 1 73 ? 2.328 -4.373 -4.763 1.00 91.88 73 SER A O 1
ATOM 569 N N . GLU A 1 74 ? 1.648 -5.575 -3.018 1.00 92.62 74 GLU A N 1
ATOM 570 C CA . GLU A 1 74 ? 2.933 -5.419 -2.321 1.00 92.62 74 GLU A CA 1
ATOM 571 C C . GLU A 1 74 ? 4.073 -6.128 -3.078 1.00 92.62 74 GLU A C 1
ATOM 573 O O . GLU A 1 74 ? 5.186 -5.618 -3.178 1.00 92.62 74 GLU A O 1
ATOM 578 N N . LEU A 1 75 ? 3.806 -7.290 -3.678 1.00 93.56 75 LEU A N 1
ATOM 579 C CA . LEU A 1 75 ? 4.803 -8.011 -4.463 1.00 93.56 75 LEU A CA 1
ATOM 580 C C . LEU A 1 75 ? 5.124 -7.294 -5.781 1.00 93.56 75 LEU A C 1
ATOM 582 O O . LEU A 1 75 ? 6.294 -7.085 -6.082 1.00 93.56 75 LEU A O 1
ATOM 586 N N . ILE A 1 76 ? 4.118 -6.949 -6.584 1.00 92.69 76 ILE A N 1
ATOM 587 C CA . ILE A 1 76 ? 4.321 -6.416 -7.938 1.00 92.69 76 ILE A CA 1
ATOM 588 C C . ILE A 1 76 ? 4.616 -4.916 -7.897 1.00 92.69 76 ILE A C 1
ATOM 590 O O . ILE A 1 76 ? 5.626 -4.487 -8.453 1.00 92.69 76 ILE A O 1
ATOM 594 N N . ASP A 1 77 ? 3.784 -4.136 -7.205 1.00 89.56 77 ASP A N 1
ATOM 595 C CA . ASP A 1 77 ? 3.854 -2.669 -7.217 1.00 89.56 77 ASP A CA 1
ATOM 596 C C . ASP A 1 77 ? 4.978 -2.127 -6.311 1.00 89.56 77 ASP A C 1
ATOM 598 O O . ASP A 1 77 ? 5.346 -0.958 -6.424 1.00 89.56 77 ASP A O 1
ATOM 602 N N . ARG A 1 78 ? 5.540 -2.954 -5.411 1.00 90.44 78 ARG A N 1
ATOM 603 C CA . ARG A 1 78 ? 6.685 -2.581 -4.555 1.00 90.44 78 ARG A CA 1
ATOM 604 C C . ARG A 1 78 ? 7.913 -3.445 -4.811 1.00 90.44 78 ARG A C 1
ATOM 606 O O . ARG A 1 78 ? 8.872 -2.966 -5.400 1.00 90.44 78 ARG A O 1
ATOM 613 N N . VAL A 1 79 ? 7.891 -4.731 -4.448 1.00 93.25 79 VAL A N 1
ATOM 614 C CA . VAL A 1 79 ? 9.109 -5.569 -4.496 1.00 93.25 79 VAL A CA 1
ATOM 615 C C . VAL A 1 79 ? 9.656 -5.722 -5.918 1.00 93.25 79 VAL A C 1
ATOM 617 O O . VAL A 1 79 ? 10.846 -5.515 -6.149 1.00 93.25 79 VAL A O 1
ATOM 620 N N . VAL A 1 80 ? 8.815 -6.091 -6.887 1.00 94.00 80 VAL A N 1
ATOM 621 C CA . VAL A 1 80 ? 9.247 -6.267 -8.282 1.00 94.00 80 VAL A CA 1
ATOM 622 C C . VAL A 1 80 ? 9.696 -4.931 -8.869 1.00 94.00 80 VAL A C 1
ATOM 624 O O . VAL A 1 80 ? 10.726 -4.896 -9.542 1.00 94.00 80 VAL A O 1
ATOM 627 N N . MET A 1 81 ? 8.984 -3.839 -8.579 1.00 93.38 81 MET A N 1
ATOM 628 C CA . MET A 1 81 ? 9.405 -2.489 -8.959 1.00 93.38 81 MET A CA 1
ATOM 629 C C . MET A 1 81 ? 10.813 -2.177 -8.440 1.00 93.38 81 MET A C 1
ATOM 631 O O . MET A 1 81 ? 11.697 -1.860 -9.235 1.00 93.38 81 MET A O 1
ATOM 635 N N . ASP A 1 82 ? 11.042 -2.314 -7.135 1.00 93.81 82 ASP A N 1
ATOM 636 C CA . ASP A 1 82 ? 12.306 -1.973 -6.481 1.00 93.81 82 ASP A CA 1
ATOM 637 C C . ASP A 1 82 ? 13.461 -2.839 -6.988 1.00 93.81 82 ASP A C 1
ATOM 639 O O . ASP A 1 82 ? 14.555 -2.338 -7.247 1.00 93.81 82 ASP A O 1
ATOM 643 N N . VAL A 1 83 ? 13.222 -4.132 -7.219 1.00 93.94 83 VAL A N 1
ATOM 644 C CA . VAL A 1 83 ? 14.229 -5.038 -7.787 1.00 93.94 83 VAL A CA 1
ATOM 645 C C . VAL A 1 83 ? 14.577 -4.639 -9.220 1.00 93.94 83 VAL A C 1
ATOM 647 O O . VAL A 1 83 ? 15.756 -4.508 -9.553 1.00 93.94 83 VAL A O 1
ATOM 650 N N . PHE A 1 84 ? 13.583 -4.428 -10.085 1.00 94.69 84 PHE A N 1
ATOM 651 C CA . PHE A 1 84 ? 13.827 -4.128 -11.497 1.00 94.69 84 PHE A CA 1
ATOM 652 C C . PHE A 1 84 ? 14.435 -2.736 -11.673 1.00 94.69 84 PHE A C 1
ATOM 654 O O . PHE A 1 84 ? 15.438 -2.584 -12.372 1.00 94.69 84 PHE A O 1
ATOM 661 N N . LEU A 1 85 ? 13.864 -1.721 -11.026 1.00 91.94 85 LEU A N 1
ATOM 662 C CA . LEU A 1 85 ? 14.371 -0.354 -11.099 1.00 91.94 85 LEU A CA 1
ATOM 663 C C . LEU A 1 85 ? 15.698 -0.205 -10.351 1.00 91.94 85 LEU A C 1
ATOM 665 O O . LEU A 1 85 ? 16.564 0.519 -10.830 1.00 91.94 85 LEU A O 1
ATOM 669 N N . GLY A 1 86 ? 15.910 -0.928 -9.249 1.00 93.81 86 GLY A N 1
ATOM 670 C CA . GLY A 1 86 ? 17.176 -0.952 -8.517 1.00 93.81 86 GLY A CA 1
ATOM 671 C C . GLY A 1 86 ? 18.313 -1.572 -9.329 1.00 93.81 86 GLY A C 1
ATOM 672 O O . GLY A 1 86 ? 19.366 -0.950 -9.481 1.00 93.81 86 GLY A O 1
ATOM 673 N N . ILE A 1 87 ? 18.097 -2.751 -9.929 1.00 94.50 87 ILE A N 1
ATOM 674 C CA . ILE A 1 87 ? 19.074 -3.382 -10.837 1.00 94.50 87 ILE A CA 1
ATOM 675 C C . ILE A 1 87 ? 19.304 -2.497 -12.065 1.00 94.50 87 ILE A C 1
ATOM 677 O O . ILE A 1 87 ? 20.450 -2.264 -12.452 1.00 94.50 87 ILE A O 1
ATOM 681 N N . GLY A 1 88 ? 18.234 -1.961 -12.657 1.00 92.81 88 GLY A N 1
ATOM 682 C CA . GLY A 1 88 ? 18.326 -1.029 -13.779 1.00 92.81 88 GLY A CA 1
ATOM 683 C C . GLY A 1 88 ? 19.182 0.190 -13.436 1.00 92.81 88 GLY A C 1
ATOM 684 O O . GLY A 1 88 ? 20.122 0.506 -14.163 1.00 92.81 88 GLY A O 1
ATOM 685 N N . ALA A 1 89 ? 18.929 0.827 -12.292 1.00 92.88 89 ALA A N 1
ATOM 686 C CA . ALA A 1 89 ? 19.674 1.987 -11.812 1.00 92.88 89 ALA A CA 1
ATOM 687 C C . ALA A 1 89 ? 21.143 1.660 -11.509 1.00 92.88 89 ALA A C 1
ATOM 689 O O . ALA A 1 89 ? 22.019 2.459 -11.841 1.00 92.88 89 ALA A O 1
ATOM 690 N N . LEU A 1 90 ? 21.434 0.473 -10.966 1.00 94.75 90 LEU A N 1
ATOM 691 C CA . LEU A 1 90 ? 22.801 -0.001 -10.753 1.00 94.75 90 LEU A CA 1
ATOM 692 C C . LEU A 1 90 ? 23.557 -0.129 -12.085 1.00 94.75 90 LEU A C 1
ATOM 694 O O . LEU A 1 90 ? 24.651 0.414 -12.236 1.00 94.75 90 LEU A O 1
ATOM 698 N N . LEU A 1 91 ? 22.964 -0.800 -13.077 1.00 93.31 91 LEU A N 1
ATOM 699 C CA . LEU A 1 91 ? 23.576 -0.991 -14.397 1.00 93.31 91 LEU A CA 1
ATOM 700 C C . LEU A 1 91 ? 23.743 0.339 -15.145 1.00 93.31 91 LEU A C 1
ATOM 702 O O . LEU A 1 91 ? 24.794 0.579 -15.747 1.00 93.31 91 LEU A O 1
ATOM 706 N N . VAL A 1 92 ? 22.748 1.228 -15.065 1.00 90.62 92 VAL A N 1
ATOM 707 C CA . VAL A 1 92 ? 22.812 2.575 -15.646 1.00 90.62 92 VAL A CA 1
ATOM 708 C C . VAL A 1 92 ? 23.883 3.420 -14.967 1.00 90.62 92 VAL A C 1
ATOM 710 O O . VAL A 1 92 ? 24.683 4.057 -15.658 1.00 90.62 92 VAL A O 1
ATOM 713 N N . GLY A 1 93 ? 23.945 3.403 -13.637 1.00 90.38 93 GLY A N 1
ATOM 714 C CA . GLY A 1 93 ? 24.929 4.136 -12.848 1.00 90.38 93 GLY A CA 1
ATOM 715 C C . GLY A 1 93 ? 26.355 3.686 -13.151 1.00 90.38 93 GLY A C 1
ATOM 716 O O . GLY A 1 93 ? 27.190 4.507 -13.542 1.00 90.38 93 GLY A O 1
ATOM 717 N N . THR A 1 94 ? 26.614 2.378 -13.075 1.00 91.25 94 THR A N 1
ATOM 718 C CA . THR A 1 94 ? 27.923 1.786 -13.384 1.00 91.25 94 THR A CA 1
ATOM 719 C C . THR A 1 94 ? 28.324 2.048 -14.831 1.00 91.25 94 THR A C 1
ATOM 721 O O . THR A 1 94 ? 29.429 2.532 -15.078 1.00 91.25 94 THR A O 1
ATOM 724 N N . GLY A 1 95 ? 27.420 1.824 -15.791 1.00 89.12 95 GLY A N 1
ATOM 725 C CA . GLY A 1 95 ? 27.673 2.129 -17.198 1.00 89.12 95 GLY A CA 1
ATOM 726 C C . GLY A 1 95 ? 28.026 3.604 -17.403 1.00 89.12 95 GLY A C 1
ATOM 727 O O . GLY A 1 95 ? 29.014 3.912 -18.064 1.00 89.12 95 GLY A O 1
ATOM 728 N N . THR A 1 96 ? 27.304 4.525 -16.766 1.00 88.31 96 THR A N 1
ATOM 729 C CA . THR A 1 96 ? 27.557 5.971 -16.882 1.00 88.31 96 THR A CA 1
ATOM 730 C C . THR A 1 96 ? 28.912 6.380 -16.299 1.00 88.31 96 THR A C 1
ATOM 732 O O . THR A 1 96 ? 29.594 7.223 -16.879 1.00 88.31 96 THR A O 1
ATOM 735 N N . ILE A 1 97 ? 29.341 5.792 -15.180 1.00 87.56 97 ILE A N 1
ATOM 736 C CA . ILE A 1 97 ? 30.666 6.069 -14.599 1.00 87.56 97 ILE A CA 1
ATOM 737 C C . ILE A 1 97 ? 31.775 5.496 -15.489 1.00 87.56 97 ILE A C 1
ATOM 739 O O . ILE A 1 97 ? 32.759 6.186 -15.761 1.00 87.56 97 ILE A O 1
ATOM 743 N N . MET A 1 98 ? 31.589 4.281 -16.016 1.00 85.94 98 MET A N 1
ATOM 744 C CA . MET A 1 98 ? 32.521 3.672 -16.971 1.00 85.94 98 MET A CA 1
ATOM 745 C C . MET A 1 98 ? 32.681 4.507 -18.250 1.00 85.94 98 MET A C 1
ATOM 747 O O . MET A 1 98 ? 33.781 4.551 -18.794 1.00 85.94 98 MET A O 1
ATOM 751 N N . ALA A 1 99 ? 31.632 5.203 -18.713 1.00 83.62 99 ALA A N 1
ATOM 752 C CA . ALA A 1 99 ? 31.714 6.101 -19.875 1.00 83.62 99 ALA A CA 1
ATOM 753 C C . ALA A 1 99 ? 32.678 7.268 -19.638 1.00 83.62 99 ALA A C 1
ATOM 755 O O . ALA A 1 99 ? 33.390 7.667 -20.554 1.00 83.62 99 ALA A O 1
ATOM 756 N N . ILE A 1 100 ? 32.704 7.819 -18.420 1.00 80.62 100 ILE A N 1
ATOM 757 C CA . ILE A 1 100 ? 33.522 8.994 -18.080 1.00 80.62 100 ILE A CA 1
ATOM 758 C C . ILE A 1 100 ? 35.015 8.640 -18.084 1.00 80.62 100 ILE A C 1
ATOM 760 O O . ILE A 1 100 ? 35.836 9.443 -18.514 1.00 80.62 100 ILE A O 1
ATOM 764 N N . TRP A 1 101 ? 35.359 7.430 -17.639 1.00 70.94 101 TRP A N 1
ATOM 765 C CA . TRP A 1 101 ? 36.743 6.950 -17.521 1.00 70.94 101 TRP A CA 1
ATOM 766 C C . TRP A 1 101 ? 37.194 6.078 -18.704 1.00 70.94 101 TRP A C 1
ATOM 768 O O . TRP A 1 101 ? 38.334 5.616 -18.755 1.00 70.94 101 TRP A O 1
ATOM 778 N N . GLY A 1 102 ? 36.303 5.837 -19.667 1.00 62.81 102 GLY A N 1
ATOM 779 C CA . GLY A 1 102 ? 36.496 4.912 -20.776 1.00 62.81 102 GLY A CA 1
ATOM 780 C C . GLY A 1 102 ? 37.389 5.458 -21.888 1.00 62.81 102 GLY A C 1
ATOM 781 O O . GLY A 1 102 ? 36.925 5.637 -23.008 1.00 62.81 102 GLY A O 1
ATOM 782 N N . ALA A 1 103 ? 38.683 5.655 -21.625 1.00 66.38 103 ALA A N 1
ATOM 783 C CA . ALA A 1 103 ? 39.673 5.927 -22.677 1.00 66.38 103 ALA A CA 1
ATOM 784 C C . ALA A 1 103 ? 39.850 4.729 -23.640 1.00 66.38 103 ALA A C 1
ATOM 786 O O . ALA A 1 103 ? 40.353 4.873 -24.754 1.00 66.38 103 ALA A O 1
ATOM 787 N N . HIS A 1 104 ? 39.423 3.531 -23.221 1.00 81.75 104 HIS A N 1
ATOM 788 C CA . HIS A 1 104 ? 39.530 2.297 -23.992 1.00 81.75 104 HIS A CA 1
ATOM 789 C C . HIS A 1 104 ? 38.220 1.957 -24.717 1.00 81.75 104 HIS A C 1
ATOM 791 O O . HIS A 1 104 ? 37.156 1.864 -24.103 1.00 81.75 104 HIS A O 1
ATOM 797 N N . ARG A 1 105 ? 38.305 1.698 -26.031 1.00 83.12 105 ARG A N 1
ATOM 798 C CA . ARG A 1 105 ? 37.146 1.478 -26.919 1.00 83.12 105 ARG A CA 1
ATOM 799 C C . ARG A 1 105 ? 36.211 0.358 -26.441 1.00 83.12 105 ARG A C 1
ATOM 801 O O . ARG A 1 105 ? 34.999 0.473 -26.584 1.00 83.12 105 ARG A O 1
ATOM 808 N N . TYR A 1 106 ? 36.758 -0.697 -25.840 1.00 84.62 106 TYR A N 1
ATOM 809 C CA . TYR A 1 106 ? 35.974 -1.804 -25.284 1.00 84.62 106 TYR A CA 1
ATOM 810 C C . TYR A 1 106 ? 35.138 -1.386 -24.060 1.00 84.62 106 TYR A C 1
ATOM 812 O O . TYR A 1 106 ? 33.954 -1.709 -23.979 1.00 84.62 106 TYR A O 1
ATOM 820 N N . ILE A 1 107 ? 35.723 -0.593 -23.154 1.00 84.00 107 ILE A N 1
ATOM 821 C CA . ILE A 1 107 ? 35.044 -0.069 -21.957 1.00 84.00 107 ILE A CA 1
ATOM 822 C C . ILE A 1 107 ? 33.899 0.864 -22.365 1.00 84.00 107 ILE A C 1
ATOM 824 O O . ILE A 1 107 ? 32.813 0.785 -21.796 1.00 84.00 107 ILE A O 1
ATOM 828 N N . TYR A 1 108 ? 34.107 1.681 -23.401 1.00 82.62 108 TYR A N 1
ATOM 829 C CA . TYR A 1 108 ? 33.073 2.550 -23.963 1.00 82.62 108 TYR A CA 1
ATOM 830 C C . TYR A 1 108 ? 31.874 1.766 -24.532 1.00 82.62 108 TYR A C 1
ATOM 832 O O . TYR A 1 108 ? 30.724 2.115 -24.264 1.00 82.62 108 TYR A O 1
ATOM 840 N N . TYR A 1 109 ? 32.108 0.670 -25.266 1.00 85.56 109 TYR A N 1
ATOM 841 C CA . TYR A 1 109 ? 31.012 -0.167 -25.777 1.00 85.56 109 TYR A CA 1
ATOM 842 C C . TYR A 1 109 ? 30.228 -0.862 -24.660 1.00 85.56 109 TYR A C 1
ATOM 844 O O . TYR A 1 109 ? 28.997 -0.844 -24.693 1.00 85.56 109 TYR A O 1
ATOM 852 N N . ILE A 1 110 ? 30.913 -1.429 -23.659 1.00 86.69 110 ILE A N 1
ATOM 853 C CA . ILE A 1 110 ? 30.245 -2.048 -22.502 1.00 86.69 110 ILE A CA 1
ATOM 854 C C . ILE A 1 110 ? 29.427 -1.006 -21.740 1.00 86.69 110 ILE A C 1
ATOM 856 O O . ILE A 1 110 ? 28.274 -1.251 -21.398 1.00 86.69 110 ILE A O 1
ATOM 860 N N . SER A 1 111 ? 30.004 0.170 -21.508 1.00 85.00 111 SER A N 1
ATOM 861 C CA . SER A 1 111 ? 29.340 1.279 -20.834 1.00 85.00 111 SER A CA 1
ATOM 862 C C . SER A 1 111 ? 28.034 1.685 -21.529 1.00 85.00 111 SER A C 1
ATOM 864 O O . SER A 1 111 ? 26.998 1.784 -20.867 1.00 85.00 111 SER A O 1
ATOM 866 N N . ASN A 1 112 ? 28.048 1.852 -22.855 1.00 84.19 112 ASN A N 1
ATOM 867 C CA . ASN A 1 112 ? 26.850 2.177 -23.636 1.00 84.19 112 ASN A CA 1
ATOM 868 C C . ASN A 1 112 ? 25.822 1.038 -23.646 1.00 84.19 112 ASN A C 1
ATOM 870 O O . ASN A 1 112 ? 24.619 1.295 -23.621 1.00 84.19 112 ASN A O 1
ATOM 874 N N . LEU A 1 113 ? 26.270 -0.220 -23.661 1.00 86.81 113 LEU A N 1
ATOM 875 C CA . LEU A 1 113 ? 25.378 -1.376 -23.575 1.00 86.81 113 LEU A CA 1
ATOM 876 C C . LEU A 1 113 ? 24.661 -1.419 -22.218 1.00 86.81 113 LEU A C 1
ATOM 878 O O . LEU A 1 113 ? 23.438 -1.563 -22.175 1.00 86.81 113 LEU A O 1
ATOM 882 N N . LEU A 1 114 ? 25.412 -1.253 -21.127 1.00 85.50 114 LEU A N 1
ATOM 883 C CA . LEU A 1 114 ? 24.901 -1.276 -19.756 1.00 85.50 114 LEU A CA 1
ATOM 884 C C . LEU A 1 114 ? 23.967 -0.099 -19.472 1.00 85.50 114 LEU A C 1
ATOM 886 O O . LEU A 1 114 ? 22.868 -0.307 -18.964 1.00 85.50 114 LEU A O 1
ATOM 890 N N . SER A 1 115 ? 24.380 1.119 -19.830 1.00 81.25 115 SER A N 1
ATOM 891 C CA . SER A 1 115 ? 23.619 2.335 -19.522 1.00 81.25 115 SER A CA 1
ATOM 892 C C . SER A 1 115 ? 22.487 2.640 -20.498 1.00 81.25 115 SER A C 1
ATOM 894 O O . SER A 1 115 ? 21.493 3.240 -20.102 1.00 81.25 115 SER A O 1
ATOM 896 N N . GLY A 1 116 ? 22.609 2.224 -21.759 1.00 78.56 116 GLY A N 1
ATOM 897 C CA . GLY A 1 116 ? 21.626 2.528 -22.795 1.00 78.56 116 GLY A CA 1
ATOM 898 C C . GLY A 1 116 ? 20.579 1.435 -22.994 1.00 78.56 116 GLY A C 1
ATOM 899 O O . GLY A 1 116 ? 19.397 1.746 -23.132 1.00 78.56 116 GLY A O 1
ATOM 900 N N . PHE A 1 117 ? 20.994 0.167 -23.020 1.00 84.81 117 PHE A N 1
ATOM 901 C CA . PHE A 1 117 ? 20.127 -0.941 -23.433 1.00 84.81 117 PHE A CA 1
ATOM 902 C C . PHE A 1 117 ? 19.753 -1.849 -22.266 1.00 84.81 117 PHE A C 1
ATOM 904 O O . PHE A 1 117 ? 18.579 -1.954 -21.924 1.00 84.81 117 PHE A O 1
ATOM 911 N N . VAL A 1 118 ? 20.739 -2.494 -21.639 1.00 89.75 118 VAL A N 1
ATOM 912 C CA . VAL A 1 118 ? 20.481 -3.538 -20.637 1.00 89.75 118 VAL A CA 1
ATOM 913 C C . VAL A 1 118 ? 19.860 -2.938 -19.378 1.00 89.75 118 VAL A C 1
ATOM 915 O O . VAL A 1 118 ? 18.823 -3.423 -18.938 1.00 89.75 118 VAL A O 1
ATOM 918 N N . GLY A 1 119 ? 20.412 -1.847 -18.840 1.00 87.25 119 GLY A N 1
ATOM 919 C CA . GLY A 1 119 ? 19.853 -1.190 -17.657 1.00 87.25 119 GLY A CA 1
ATOM 920 C C . GLY A 1 119 ? 18.419 -0.692 -17.870 1.00 87.25 119 GLY A C 1
ATOM 921 O O . GLY A 1 119 ? 17.543 -0.965 -17.053 1.00 87.25 119 GLY A O 1
ATOM 922 N N . ASN A 1 120 ? 18.142 -0.056 -19.013 1.00 90.31 120 ASN A N 1
ATOM 923 C CA . ASN A 1 120 ? 16.800 0.444 -19.341 1.00 90.31 120 ASN A CA 1
ATOM 924 C C . ASN A 1 120 ? 15.790 -0.675 -19.649 1.00 90.31 120 ASN A C 1
ATOM 926 O O . ASN A 1 120 ? 14.588 -0.481 -19.456 1.00 90.31 120 ASN A O 1
ATOM 930 N N . SER A 1 121 ? 16.254 -1.858 -20.070 1.00 92.06 121 SER A N 1
ATOM 931 C CA . SER A 1 121 ? 15.371 -2.998 -20.343 1.00 92.06 121 SER A CA 1
ATOM 932 C C . SER A 1 121 ? 14.623 -3.484 -19.100 1.00 92.06 121 SER A C 1
ATOM 934 O O . SER A 1 121 ? 13.474 -3.902 -19.221 1.00 92.06 121 SER A O 1
ATOM 936 N N . PHE A 1 122 ? 15.207 -3.347 -17.903 1.00 93.69 122 PHE A N 1
ATOM 937 C CA . PHE A 1 122 ? 14.520 -3.671 -16.651 1.00 93.69 122 PHE A CA 1
ATOM 938 C C . PHE A 1 122 ? 13.347 -2.723 -16.383 1.00 93.69 122 PHE A C 1
ATOM 940 O O . PHE A 1 122 ? 12.261 -3.179 -16.038 1.00 93.69 122 PHE A O 1
ATOM 947 N N . ALA A 1 123 ? 13.512 -1.419 -16.622 1.00 91.00 123 ALA A N 1
ATOM 948 C CA . ALA A 1 123 ? 12.409 -0.466 -16.499 1.00 91.00 123 ALA A CA 1
ATOM 949 C C . ALA A 1 123 ? 11.278 -0.771 -17.499 1.00 91.00 123 ALA A C 1
ATOM 951 O O . ALA A 1 123 ? 10.103 -0.716 -17.143 1.00 91.00 123 ALA A O 1
ATOM 952 N N . ALA A 1 124 ? 11.624 -1.153 -18.732 1.00 93.50 124 ALA A N 1
ATOM 953 C CA . ALA A 1 124 ? 10.642 -1.562 -19.734 1.00 93.50 124 ALA A CA 1
ATOM 954 C C . ALA A 1 124 ? 9.913 -2.861 -19.354 1.00 93.50 124 ALA A C 1
ATOM 956 O O . ALA A 1 124 ? 8.691 -2.938 -19.472 1.00 93.50 124 ALA A O 1
ATOM 957 N N . ALA A 1 125 ? 10.646 -3.862 -18.861 1.00 95.25 125 ALA A N 1
ATOM 958 C CA . ALA A 1 125 ? 10.074 -5.127 -18.415 1.00 95.25 125 ALA A CA 1
ATOM 959 C C . ALA A 1 125 ? 9.120 -4.927 -17.228 1.00 95.25 125 ALA A C 1
ATOM 961 O O . ALA A 1 125 ? 8.007 -5.452 -17.247 1.00 95.25 125 ALA A O 1
ATOM 962 N N . TYR A 1 126 ? 9.512 -4.110 -16.245 1.00 94.69 126 TYR A N 1
ATOM 963 C CA . TYR A 1 126 ? 8.625 -3.721 -15.150 1.00 94.69 126 TYR A CA 1
ATOM 964 C C . TYR A 1 126 ? 7.376 -2.996 -15.662 1.00 94.69 126 TYR A C 1
ATOM 966 O O . TYR A 1 126 ? 6.273 -3.357 -15.266 1.00 94.69 126 TYR A O 1
ATOM 974 N N . GLY A 1 127 ? 7.518 -2.042 -16.588 1.00 94.88 127 GLY A N 1
ATOM 975 C CA . GLY A 1 127 ? 6.379 -1.328 -17.173 1.00 94.88 127 GLY A CA 1
ATOM 976 C C . GLY A 1 127 ? 5.328 -2.267 -17.777 1.00 94.88 127 GLY A C 1
ATOM 977 O O . GLY A 1 127 ? 4.132 -2.061 -17.585 1.00 94.88 127 GLY A O 1
ATOM 978 N N . VAL A 1 128 ? 5.761 -3.343 -18.444 1.00 96.44 128 VAL A N 1
ATOM 979 C CA . VAL A 1 128 ? 4.860 -4.382 -18.974 1.00 96.44 128 VAL A CA 1
ATOM 980 C C . VAL A 1 128 ? 4.213 -5.198 -17.852 1.00 96.44 128 VAL A C 1
ATOM 982 O O . VAL A 1 128 ? 3.002 -5.415 -17.885 1.00 96.44 128 VAL A O 1
ATOM 985 N N . LEU A 1 129 ? 4.986 -5.636 -16.854 1.00 95.69 129 LEU A N 1
ATOM 986 C CA . LEU A 1 129 ? 4.459 -6.397 -15.714 1.00 95.69 129 LEU A CA 1
ATOM 987 C C . LEU A 1 129 ? 3.422 -5.588 -14.920 1.00 95.69 129 LEU A C 1
ATOM 989 O O . LEU A 1 129 ? 2.334 -6.098 -14.648 1.00 95.69 129 LEU A O 1
ATOM 993 N N . ASN A 1 130 ? 3.720 -4.320 -14.625 1.00 95.12 130 ASN A N 1
ATOM 994 C CA . ASN A 1 130 ? 2.798 -3.399 -13.965 1.00 95.12 130 ASN A CA 1
ATOM 995 C C . ASN A 1 130 ? 1.521 -3.202 -14.795 1.00 95.12 130 ASN A C 1
ATOM 997 O O . ASN A 1 130 ? 0.420 -3.212 -14.255 1.00 95.12 130 ASN A O 1
ATOM 1001 N N . ALA A 1 131 ? 1.627 -3.094 -16.122 1.00 96.38 131 ALA A N 1
ATOM 1002 C CA . ALA A 1 131 ? 0.452 -2.970 -16.981 1.00 96.38 131 ALA A CA 1
ATOM 1003 C C . ALA A 1 131 ? -0.453 -4.208 -16.936 1.00 96.38 131 ALA A C 1
ATOM 1005 O O . ALA A 1 131 ? -1.671 -4.073 -16.825 1.00 96.38 131 ALA A O 1
ATOM 1006 N N . VAL A 1 132 ? 0.126 -5.412 -16.985 1.00 96.94 132 VAL A N 1
ATOM 1007 C CA . VAL A 1 132 ? -0.634 -6.669 -16.865 1.00 96.94 132 VAL A CA 1
ATOM 1008 C C . VAL A 1 132 ? -1.340 -6.738 -15.512 1.00 96.94 132 VAL A C 1
ATOM 1010 O O . VAL A 1 132 ? -2.534 -7.039 -15.449 1.00 96.94 132 VAL A O 1
ATOM 1013 N N . TRP A 1 133 ? -0.629 -6.409 -14.434 1.00 96.50 133 TRP A N 1
ATOM 1014 C CA . TRP A 1 133 ? -1.200 -6.367 -13.091 1.00 96.50 133 TRP A CA 1
ATOM 1015 C C . TRP A 1 133 ? -2.303 -5.311 -12.952 1.00 96.50 133 TRP A C 1
ATOM 1017 O O . TRP A 1 133 ? -3.381 -5.593 -12.431 1.00 96.50 133 TRP A O 1
ATOM 1027 N N . SER A 1 134 ? -2.091 -4.124 -13.513 1.00 96.56 134 SER A N 1
ATOM 1028 C CA . SER A 1 134 ? -3.065 -3.034 -13.543 1.00 96.56 134 SER A CA 1
ATOM 1029 C C . SER A 1 134 ? -4.344 -3.421 -14.287 1.00 96.56 134 SER A C 1
ATOM 1031 O O . SER A 1 134 ? -5.442 -3.145 -13.803 1.00 96.56 134 SER A O 1
ATOM 1033 N N . VAL A 1 135 ? -4.236 -4.117 -15.425 1.00 97.31 135 VAL A N 1
ATOM 1034 C CA . VAL A 1 135 ? -5.397 -4.653 -16.159 1.00 97.31 135 VAL A CA 1
ATOM 1035 C C . VAL A 1 135 ? -6.157 -5.669 -15.308 1.00 97.31 135 VAL A C 1
ATOM 1037 O O . VAL A 1 135 ? -7.386 -5.602 -15.232 1.00 97.31 135 VAL A O 1
ATOM 1040 N N . TYR A 1 136 ? -5.445 -6.571 -14.628 1.00 96.62 136 TYR A N 1
ATOM 1041 C CA . TYR A 1 136 ? -6.059 -7.521 -13.703 1.00 96.62 136 TYR A CA 1
ATOM 1042 C C . TYR A 1 136 ? -6.821 -6.811 -12.571 1.00 96.62 136 TYR A C 1
ATOM 1044 O O . TYR A 1 136 ? -7.972 -7.160 -12.300 1.00 96.62 136 TYR A O 1
ATOM 1052 N N . LEU A 1 137 ? -6.229 -5.786 -11.946 1.00 95.81 137 LEU A N 1
ATOM 1053 C CA . LEU A 1 137 ? -6.882 -5.009 -10.889 1.00 95.81 137 LEU A CA 1
ATOM 1054 C C . LEU A 1 137 ? -8.134 -4.288 -11.400 1.00 95.81 137 LEU A C 1
ATOM 1056 O O . LEU A 1 137 ? -9.179 -4.357 -10.753 1.00 95.81 137 LEU A O 1
ATOM 1060 N N . ILE A 1 138 ? -8.068 -3.650 -12.573 1.00 96.75 138 ILE A N 1
ATOM 1061 C CA . ILE A 1 138 ? -9.226 -2.982 -13.183 1.00 96.75 138 ILE A CA 1
ATOM 1062 C C . ILE A 1 138 ? -10.354 -3.984 -13.426 1.00 96.75 138 ILE A C 1
ATOM 1064 O O . ILE A 1 138 ? -11.495 -3.717 -13.051 1.00 96.75 138 ILE A O 1
ATOM 1068 N N . TRP A 1 139 ? -10.043 -5.139 -14.019 1.00 96.88 139 TRP A N 1
ATOM 1069 C CA . TRP A 1 139 ? -11.025 -6.191 -14.277 1.00 96.88 139 TRP A CA 1
ATOM 1070 C C . TRP A 1 139 ? -11.671 -6.691 -12.980 1.00 96.88 139 TRP A C 1
ATOM 1072 O O . TRP A 1 139 ? -12.899 -6.731 -12.876 1.00 96.88 139 TRP A O 1
ATOM 1082 N N . ARG A 1 140 ? -10.856 -6.983 -11.961 1.00 94.75 140 ARG A N 1
ATOM 1083 C CA . ARG A 1 140 ? -11.321 -7.438 -10.646 1.00 94.75 140 ARG A CA 1
ATOM 1084 C C . ARG A 1 140 ? -12.254 -6.424 -9.986 1.00 94.75 140 ARG A C 1
ATOM 1086 O O . ARG A 1 140 ? -13.361 -6.773 -9.583 1.00 94.75 140 ARG A O 1
ATOM 1093 N N . PHE A 1 141 ? -11.835 -5.165 -9.892 1.00 95.31 141 PHE A N 1
ATOM 1094 C CA . PHE A 1 141 ? -12.627 -4.128 -9.230 1.00 95.31 141 PHE A CA 1
ATOM 1095 C C . PHE A 1 141 ? -13.852 -3.705 -10.034 1.00 95.31 141 PHE A C 1
ATOM 1097 O O . PHE A 1 141 ? -14.845 -3.291 -9.445 1.00 95.31 141 PHE A O 1
ATOM 1104 N N . HIS A 1 142 ? -13.829 -3.846 -11.358 1.00 95.44 142 HIS A N 1
ATOM 1105 C CA . HIS A 1 142 ? -15.031 -3.705 -12.171 1.00 95.44 142 HIS A CA 1
ATOM 1106 C C . HIS A 1 142 ? -16.062 -4.799 -11.846 1.00 95.44 142 HIS A C 1
ATOM 1108 O O . HIS A 1 142 ? -17.252 -4.503 -11.752 1.00 95.44 142 HIS A O 1
ATOM 1114 N N . GLY A 1 143 ? -15.611 -6.040 -11.623 1.00 93.75 143 GLY A N 1
ATOM 1115 C CA . GLY A 1 143 ? -16.457 -7.141 -11.153 1.00 93.75 143 GLY A CA 1
ATOM 1116 C C . GLY A 1 143 ? -17.091 -6.856 -9.790 1.00 93.75 143 GLY A C 1
ATOM 1117 O O . GLY A 1 143 ? -18.311 -6.941 -9.662 1.00 93.75 143 GLY A O 1
ATOM 1118 N N . HIS A 1 144 ? -16.284 -6.439 -8.809 1.00 93.50 144 HIS A N 1
ATOM 1119 C CA . HIS A 1 144 ? -16.762 -6.075 -7.468 1.00 93.50 144 HIS A CA 1
ATOM 1120 C C . HIS A 1 144 ? -17.779 -4.925 -7.507 1.00 93.50 144 HIS A C 1
ATOM 1122 O O . HIS A 1 144 ? -18.853 -5.021 -6.924 1.00 93.50 144 HIS A O 1
ATOM 1128 N N . ASP A 1 145 ? -17.474 -3.858 -8.248 1.00 94.00 145 ASP A N 1
ATOM 1129 C CA . ASP A 1 145 ? -18.352 -2.696 -8.415 1.00 94.00 145 ASP A CA 1
ATOM 1130 C C . ASP A 1 145 ? -19.710 -3.099 -9.010 1.00 94.00 145 ASP A C 1
ATOM 1132 O O . ASP A 1 145 ? -20.766 -2.785 -8.462 1.00 94.00 145 ASP A O 1
ATOM 1136 N N . ARG A 1 146 ? -19.701 -3.898 -10.083 1.00 93.62 146 ARG A N 1
ATOM 1137 C CA . ARG A 1 146 ? -20.931 -4.399 -10.709 1.00 93.62 146 ARG A CA 1
ATOM 1138 C C . ARG A 1 146 ? -21.758 -5.266 -9.759 1.00 93.62 146 ARG A C 1
ATOM 1140 O O . ARG A 1 146 ? -22.986 -5.189 -9.801 1.00 93.62 146 ARG A O 1
ATOM 1147 N N . ALA A 1 147 ? -21.107 -6.086 -8.942 1.00 91.81 147 ALA A N 1
ATOM 1148 C CA . ALA A 1 147 ? -21.776 -6.958 -7.989 1.00 91.81 147 ALA A CA 1
ATOM 1149 C C . ALA A 1 147 ? -22.409 -6.163 -6.832 1.00 91.81 147 ALA A C 1
ATOM 1151 O O . ALA A 1 147 ? -23.599 -6.317 -6.556 1.00 91.81 147 ALA A O 1
ATOM 1152 N N . CYS A 1 148 ? -21.682 -5.209 -6.244 1.00 90.88 148 CYS A N 1
ATOM 1153 C CA . CYS A 1 148 ? -22.214 -4.319 -5.205 1.00 90.88 148 CYS A CA 1
ATOM 1154 C C . CYS A 1 148 ? -23.392 -3.466 -5.691 1.00 90.88 148 CYS A C 1
ATOM 1156 O O . CYS A 1 148 ? -24.341 -3.237 -4.944 1.00 90.88 148 CYS A O 1
ATOM 1158 N N . MET A 1 149 ? -23.368 -3.018 -6.950 1.00 89.38 149 MET A N 1
ATOM 1159 C CA . MET A 1 149 ? -24.475 -2.248 -7.528 1.00 89.38 149 MET A CA 1
ATOM 1160 C C . MET A 1 149 ? -25.748 -3.082 -7.734 1.00 89.38 149 MET A C 1
ATOM 1162 O O . MET A 1 149 ? -26.836 -2.515 -7.833 1.00 89.38 149 MET A O 1
ATOM 1166 N N . ARG A 1 150 ? -25.631 -4.414 -7.787 1.00 89.50 150 ARG A N 1
ATOM 1167 C CA . ARG A 1 150 ? -26.761 -5.349 -7.912 1.00 89.50 150 ARG A CA 1
ATOM 1168 C C . ARG A 1 150 ? -27.261 -5.869 -6.569 1.00 89.50 150 ARG A C 1
ATOM 1170 O O . ARG A 1 150 ? -28.447 -6.154 -6.453 1.00 89.50 150 ARG A O 1
ATOM 1177 N N . SER A 1 151 ? -26.388 -5.961 -5.568 1.00 87.69 151 SER A N 1
ATOM 1178 C CA . SER A 1 151 ? -26.750 -6.407 -4.222 1.00 87.69 151 SER A CA 1
ATOM 1179 C C . SER A 1 151 ? -27.651 -5.384 -3.516 1.00 87.69 151 SER A C 1
ATOM 1181 O O . SER A 1 151 ? -27.333 -4.190 -3.453 1.00 87.69 151 SER A O 1
ATOM 1183 N N . SER A 1 152 ? -28.796 -5.836 -2.997 1.00 84.31 152 SER A N 1
ATOM 1184 C CA . SER A 1 152 ? -29.690 -5.038 -2.144 1.00 84.31 152 SER A CA 1
ATOM 1185 C C . SER A 1 152 ? -29.086 -4.800 -0.760 1.00 84.31 152 SER A C 1
ATOM 1187 O O . SER A 1 152 ? -29.203 -3.690 -0.248 1.00 84.31 152 SER A O 1
ATOM 1189 N N . ALA A 1 153 ? -28.375 -5.785 -0.203 1.00 82.94 153 ALA A N 1
ATOM 1190 C CA . ALA A 1 153 ? -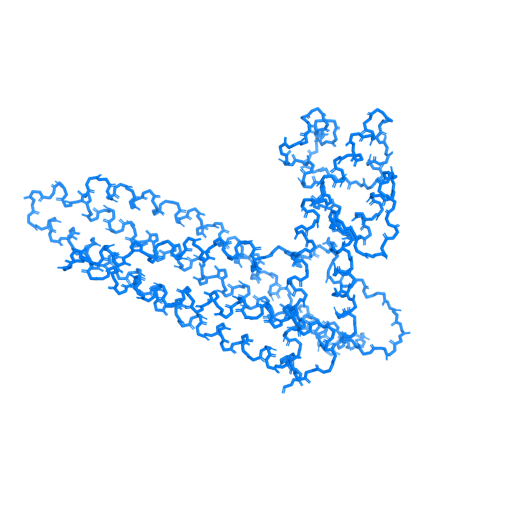27.725 -5.693 1.106 1.00 82.94 153 ALA A CA 1
ATOM 1191 C C . ALA A 1 153 ? -26.670 -4.571 1.155 1.00 82.94 153 ALA A C 1
ATOM 1193 O O . ALA A 1 153 ? -26.579 -3.822 2.122 1.00 82.94 153 ALA A O 1
ATOM 1194 N N . ALA A 1 154 ? -25.931 -4.363 0.061 1.00 84.94 154 ALA A N 1
ATOM 1195 C CA . ALA A 1 154 ? -24.932 -3.297 -0.031 1.00 84.94 154 ALA A CA 1
ATOM 1196 C C . ALA A 1 154 ? -25.520 -1.893 -0.296 1.00 84.94 154 ALA A C 1
ATOM 1198 O O . ALA A 1 154 ? -24.759 -0.923 -0.361 1.00 84.94 154 ALA A O 1
ATOM 1199 N N . ALA A 1 155 ? -26.844 -1.753 -0.468 1.00 85.81 155 ALA A N 1
ATOM 1200 C CA . ALA A 1 155 ? -27.491 -0.494 -0.854 1.00 85.81 155 ALA A CA 1
ATOM 1201 C C . ALA A 1 155 ? -27.115 0.724 0.015 1.00 85.81 155 ALA A C 1
ATOM 1203 O O . ALA A 1 155 ? -26.802 1.760 -0.580 1.00 85.81 155 ALA A O 1
ATOM 1204 N N . PRO A 1 156 ? -27.046 0.627 1.361 1.00 87.31 156 PRO A N 1
ATOM 1205 C CA . PRO A 1 156 ? -26.692 1.763 2.220 1.00 87.31 156 PRO A CA 1
ATOM 1206 C C . PRO A 1 156 ? -25.272 2.304 1.992 1.00 87.31 156 PRO A C 1
ATOM 1208 O O . PRO A 1 156 ? -24.996 3.467 2.279 1.00 87.31 156 PRO A O 1
ATOM 1211 N N . PHE A 1 157 ? -24.365 1.480 1.455 1.00 90.88 157 PHE A N 1
ATOM 1212 C CA . PHE A 1 157 ? -22.945 1.811 1.294 1.00 90.88 157 PHE A CA 1
ATOM 1213 C C . PHE A 1 157 ? -22.503 1.929 -0.170 1.00 90.88 157 PHE A C 1
ATOM 1215 O O . PHE A 1 157 ? -21.308 2.107 -0.428 1.00 90.88 157 PHE A O 1
ATOM 1222 N N . ARG A 1 158 ? -23.433 1.860 -1.135 1.00 90.38 158 ARG A N 1
ATOM 1223 C CA . ARG A 1 158 ? -23.133 1.853 -2.581 1.00 90.38 158 ARG A CA 1
ATOM 1224 C C . ARG A 1 158 ? -22.228 2.995 -3.014 1.00 90.38 158 ARG A C 1
ATOM 1226 O O . ARG A 1 158 ? -21.241 2.741 -3.694 1.00 90.38 158 ARG A O 1
ATOM 1233 N N . ASP A 1 159 ? -22.495 4.220 -2.574 1.00 91.69 159 ASP A N 1
ATOM 1234 C CA . ASP A 1 159 ? -21.689 5.380 -2.971 1.00 91.69 159 ASP A CA 1
ATOM 1235 C C . ASP A 1 159 ? -20.242 5.279 -2.467 1.00 91.69 159 ASP A C 1
ATOM 1237 O O . ASP A 1 159 ? -19.292 5.600 -3.189 1.00 91.69 159 ASP A O 1
ATOM 1241 N N . ARG A 1 160 ? -20.052 4.783 -1.235 1.00 92.00 160 ARG A N 1
ATOM 1242 C CA . ARG A 1 160 ? -18.718 4.581 -0.646 1.00 92.00 160 ARG A CA 1
ATOM 1243 C C . ARG A 1 160 ? -17.969 3.445 -1.345 1.00 92.00 160 ARG A C 1
ATOM 1245 O O . ARG A 1 160 ? -16.795 3.622 -1.680 1.00 92.00 160 ARG A O 1
ATOM 1252 N N . LEU A 1 161 ? -18.648 2.329 -1.619 1.00 93.25 161 LEU A N 1
ATOM 1253 C CA . LEU A 1 161 ? -18.107 1.184 -2.362 1.00 93.25 161 LEU A CA 1
ATOM 1254 C C . LEU A 1 161 ? -17.710 1.580 -3.787 1.00 93.25 161 LEU A C 1
ATOM 1256 O O . LEU A 1 161 ? -16.560 1.386 -4.184 1.00 93.25 161 LEU A O 1
ATOM 1260 N N . HIS A 1 162 ? -18.628 2.212 -4.521 1.00 94.44 162 HIS A N 1
ATOM 1261 C CA . HIS A 1 162 ? -18.403 2.664 -5.888 1.00 94.44 162 HIS A CA 1
ATOM 1262 C C . HIS A 1 162 ? -17.197 3.596 -5.958 1.00 94.44 162 HIS A C 1
ATOM 1264 O O . HIS A 1 162 ? -16.262 3.357 -6.723 1.00 94.44 162 HIS A O 1
ATOM 1270 N N . ARG A 1 163 ? -17.156 4.626 -5.102 1.00 94.38 163 ARG A N 1
ATOM 1271 C CA . ARG A 1 163 ? -16.034 5.570 -5.051 1.00 94.38 163 ARG A CA 1
ATOM 1272 C C . ARG A 1 163 ? -14.708 4.865 -4.773 1.00 94.38 163 ARG A C 1
ATOM 1274 O O . ARG A 1 163 ? -13.714 5.168 -5.429 1.00 94.38 163 ARG A O 1
ATOM 1281 N N . ARG A 1 164 ? -14.684 3.903 -3.848 1.00 94.06 164 ARG A N 1
ATOM 1282 C CA . ARG A 1 164 ? -13.473 3.140 -3.522 1.00 94.06 164 ARG A CA 1
ATOM 1283 C C . ARG A 1 164 ? -12.977 2.319 -4.710 1.00 94.06 164 ARG A C 1
ATOM 1285 O O . ARG A 1 164 ? -11.799 2.400 -5.052 1.00 94.06 164 ARG A O 1
ATOM 1292 N N . PHE A 1 165 ? -13.853 1.573 -5.376 1.00 95.06 165 PHE A N 1
ATOM 1293 C CA . PHE A 1 165 ? -13.457 0.784 -6.545 1.00 95.06 165 PHE A CA 1
ATOM 1294 C C . PHE A 1 165 ? -13.083 1.666 -7.736 1.00 95.06 165 PHE A C 1
ATOM 1296 O O . PHE A 1 165 ? -12.171 1.320 -8.483 1.00 95.06 165 PHE A O 1
ATOM 1303 N N . GLN A 1 166 ? -13.709 2.834 -7.894 1.00 95.19 166 GLN A N 1
ATOM 1304 C CA . GLN A 1 166 ? -13.276 3.831 -8.875 1.00 95.19 166 GLN A CA 1
ATOM 1305 C C . GLN A 1 166 ? -11.865 4.339 -8.588 1.00 95.19 166 GLN A C 1
ATOM 1307 O O . GLN A 1 166 ? -11.063 4.414 -9.514 1.00 95.19 166 GLN A O 1
ATOM 1312 N N . TYR A 1 167 ? -11.520 4.631 -7.333 1.00 95.44 167 TYR A N 1
ATOM 1313 C CA . TYR A 1 167 ? -10.162 5.051 -6.980 1.00 95.44 167 TYR A CA 1
ATOM 1314 C C . TYR A 1 167 ? -9.120 3.981 -7.302 1.00 95.44 167 TYR A C 1
ATOM 1316 O O . TYR A 1 167 ? -8.075 4.315 -7.857 1.00 95.44 167 TYR A O 1
ATOM 1324 N N . PHE A 1 168 ? -9.411 2.703 -7.041 1.00 95.06 168 PHE A N 1
ATOM 1325 C CA . PHE A 1 168 ? -8.520 1.617 -7.454 1.00 95.06 168 PHE A CA 1
ATOM 1326 C C . PHE A 1 168 ? -8.384 1.528 -8.976 1.00 95.06 168 PHE A C 1
ATOM 1328 O O . PHE A 1 168 ? -7.264 1.475 -9.479 1.00 95.06 168 PHE A O 1
ATOM 1335 N N . LYS A 1 169 ? -9.499 1.574 -9.719 1.00 95.75 169 LYS A N 1
ATOM 1336 C CA . LYS A 1 169 ? -9.486 1.541 -11.192 1.00 95.75 169 LYS A CA 1
ATOM 1337 C C . LYS A 1 169 ? -8.673 2.700 -11.774 1.00 95.75 169 LYS A C 1
ATOM 1339 O O . LYS A 1 169 ? -7.846 2.469 -12.650 1.00 95.75 169 LYS A O 1
ATOM 1344 N N . TRP A 1 170 ? -8.872 3.920 -11.273 1.00 96.00 170 TRP A N 1
ATOM 1345 C CA . TRP A 1 170 ? -8.132 5.103 -11.718 1.00 96.00 170 TRP A CA 1
ATOM 1346 C C . TRP A 1 170 ? -6.645 5.010 -11.402 1.00 96.00 170 TRP A C 1
ATOM 1348 O O . TRP A 1 170 ? -5.830 5.259 -12.286 1.00 96.00 170 TRP A O 1
ATOM 1358 N N . HIS A 1 171 ? -6.285 4.609 -10.183 1.00 95.44 171 HIS A N 1
ATOM 1359 C CA . HIS A 1 171 ? -4.886 4.423 -9.811 1.00 95.44 171 HIS A CA 1
ATOM 1360 C C . HIS A 1 171 ? -4.199 3.381 -10.699 1.00 95.44 171 HIS A C 1
ATOM 1362 O O . HIS A 1 171 ? -3.156 3.670 -11.279 1.00 95.44 171 HIS A O 1
ATOM 1368 N N . SER A 1 172 ? -4.802 2.199 -10.864 1.00 95.25 172 SER A N 1
ATOM 1369 C CA . SER A 1 172 ? -4.261 1.143 -11.727 1.00 95.25 172 SER A CA 1
ATOM 1370 C C . SER A 1 172 ? -4.166 1.587 -13.187 1.00 95.25 172 SER A C 1
ATOM 1372 O O . SER A 1 172 ? -3.169 1.316 -13.846 1.00 95.25 172 SER A O 1
ATOM 1374 N N . LEU A 1 173 ? -5.157 2.318 -13.705 1.00 96.56 173 LEU A N 1
ATOM 1375 C CA . LEU A 1 173 ? -5.121 2.826 -15.077 1.00 96.56 173 LEU A CA 1
ATOM 1376 C C . LEU A 1 173 ? -3.963 3.810 -15.287 1.00 96.56 173 LEU A C 1
ATOM 1378 O O . LEU A 1 173 ? -3.197 3.665 -16.240 1.00 96.56 173 LEU A O 1
ATOM 1382 N N . VAL A 1 174 ? -3.834 4.802 -14.403 1.00 96.00 174 VAL A N 1
ATOM 1383 C CA . VAL A 1 174 ? -2.798 5.836 -14.521 1.00 96.00 174 VAL A CA 1
ATOM 1384 C C . VAL A 1 174 ? -1.412 5.232 -14.314 1.00 96.00 174 VAL A C 1
ATOM 1386 O O . VAL A 1 174 ? -0.534 5.494 -15.133 1.00 96.00 174 VAL A O 1
ATOM 1389 N N . SER A 1 175 ? -1.216 4.392 -13.293 1.00 94.75 175 SER A N 1
ATOM 1390 C CA . SER A 1 175 ? 0.075 3.738 -13.041 1.00 94.75 175 SER A CA 1
ATOM 1391 C C . SER A 1 175 ? 0.464 2.787 -14.177 1.00 94.75 175 SER A C 1
ATOM 1393 O O . SER A 1 175 ? 1.578 2.869 -14.685 1.00 94.75 175 SER A O 1
ATOM 1395 N N . GLY A 1 176 ? -0.461 1.960 -14.677 1.00 95.31 176 GLY A N 1
ATOM 1396 C CA . GLY A 1 176 ? -0.182 1.046 -15.787 1.00 95.31 176 GLY A CA 1
ATOM 1397 C C . GLY A 1 176 ? 0.215 1.767 -17.081 1.00 95.31 176 GLY A C 1
ATOM 1398 O O . GLY A 1 176 ? 1.198 1.395 -17.723 1.00 95.31 176 GLY A O 1
ATOM 1399 N N . ILE A 1 177 ? -0.505 2.833 -17.459 1.00 96.38 177 ILE A N 1
ATOM 1400 C CA . ILE A 1 177 ? -0.159 3.646 -18.640 1.00 96.38 177 ILE A CA 1
ATOM 1401 C C . ILE A 1 177 ? 1.181 4.352 -18.428 1.00 96.38 177 ILE A C 1
ATOM 1403 O O . ILE A 1 177 ? 2.036 4.326 -19.315 1.00 96.38 177 ILE A O 1
ATOM 1407 N N . THR A 1 178 ? 1.374 4.965 -17.260 1.00 95.44 178 THR A N 1
ATOM 1408 C CA . THR A 1 178 ? 2.604 5.695 -16.933 1.00 95.44 178 THR A CA 1
ATOM 1409 C C . THR A 1 178 ? 3.812 4.764 -16.968 1.00 95.44 178 THR A C 1
ATOM 1411 O O . THR A 1 178 ? 4.803 5.096 -17.615 1.00 95.44 178 THR A O 1
ATOM 1414 N N . GLY A 1 179 ? 3.704 3.561 -16.400 1.00 93.94 179 GLY A N 1
ATOM 1415 C CA . GLY A 1 179 ? 4.743 2.535 -16.437 1.00 93.94 179 GLY A CA 1
ATOM 1416 C C . GLY A 1 179 ? 5.098 2.077 -17.855 1.00 93.94 179 GLY A C 1
ATOM 1417 O O . GLY A 1 179 ? 6.281 1.971 -18.184 1.00 93.94 179 GLY A O 1
ATOM 1418 N N . LEU A 1 180 ? 4.111 1.865 -18.735 1.00 95.75 180 LEU A N 1
ATOM 1419 C CA . LEU A 1 180 ? 4.365 1.512 -20.142 1.00 95.75 180 LEU A CA 1
ATOM 1420 C C . LEU A 1 180 ? 5.067 2.635 -20.902 1.00 95.75 180 LEU A C 1
ATOM 1422 O O . LEU A 1 180 ? 6.046 2.389 -21.610 1.00 95.75 180 LEU A O 1
ATOM 1426 N N . VAL A 1 181 ? 4.573 3.867 -20.764 1.00 95.94 181 VAL A N 1
ATOM 1427 C CA . VAL A 1 181 ? 5.151 5.034 -21.438 1.00 95.94 181 VAL A CA 1
ATOM 1428 C C . VAL A 1 181 ? 6.559 5.298 -20.912 1.00 95.94 181 VAL A C 1
ATOM 1430 O O . VAL A 1 181 ? 7.465 5.512 -21.714 1.00 95.94 181 VAL A O 1
ATOM 1433 N N . ALA A 1 182 ? 6.776 5.203 -19.599 1.00 93.62 182 ALA A N 1
ATOM 1434 C CA . ALA A 1 182 ? 8.090 5.336 -18.984 1.00 93.62 182 ALA A CA 1
ATOM 1435 C C . ALA A 1 182 ? 9.053 4.240 -19.459 1.00 93.62 182 ALA A C 1
ATOM 1437 O O . ALA A 1 182 ? 10.189 4.541 -19.816 1.00 93.62 182 ALA A O 1
ATOM 1438 N N . GLY A 1 183 ? 8.598 2.988 -19.537 1.00 92.56 183 GLY A N 1
ATOM 1439 C CA . GLY A 1 183 ? 9.379 1.867 -20.059 1.00 92.56 183 GLY A CA 1
ATOM 1440 C C . GLY A 1 183 ? 9.763 2.027 -21.535 1.00 92.56 183 GLY A C 1
ATOM 1441 O O . GLY A 1 183 ? 10.902 1.779 -21.924 1.00 92.56 183 GLY A O 1
ATOM 1442 N N . ALA A 1 184 ? 8.842 2.500 -22.375 1.00 93.19 184 ALA A N 1
ATOM 1443 C CA . ALA A 1 184 ? 9.132 2.788 -23.779 1.00 93.19 184 ALA A CA 1
ATOM 1444 C C . ALA A 1 184 ? 10.071 3.998 -23.936 1.00 93.19 184 ALA A C 1
ATOM 1446 O O . ALA A 1 184 ? 11.017 3.967 -24.730 1.00 93.19 184 ALA A O 1
ATOM 1447 N N . ALA A 1 185 ? 9.837 5.061 -23.161 1.00 92.12 185 ALA A N 1
ATOM 1448 C CA . ALA A 1 185 ? 10.652 6.268 -23.165 1.00 92.12 185 ALA A CA 1
ATOM 1449 C C . ALA A 1 185 ? 12.073 6.001 -22.650 1.00 92.12 185 ALA A C 1
ATOM 1451 O O . ALA A 1 185 ? 13.023 6.523 -23.234 1.00 92.12 185 ALA A O 1
ATOM 1452 N N . SER A 1 186 ? 12.244 5.152 -21.629 1.00 89.31 186 SER A N 1
ATOM 1453 C CA . SER A 1 186 ? 13.559 4.767 -21.102 1.00 89.31 186 SER A CA 1
ATOM 1454 C C . SER A 1 186 ? 14.387 4.050 -22.165 1.00 89.31 186 SER A C 1
ATOM 1456 O O . SER A 1 186 ? 15.530 4.433 -22.408 1.00 89.31 186 SER A O 1
ATOM 1458 N N . MET A 1 187 ? 13.793 3.112 -22.906 1.00 89.75 187 MET A N 1
ATOM 1459 C CA . MET A 1 187 ? 14.454 2.433 -24.025 1.00 89.75 187 MET A CA 1
ATOM 1460 C C . MET A 1 187 ? 14.843 3.396 -25.143 1.00 89.75 187 MET A C 1
ATOM 1462 O O . MET A 1 187 ? 15.851 3.200 -25.818 1.00 89.75 187 MET A O 1
ATOM 1466 N N . LEU A 1 188 ? 14.074 4.461 -25.347 1.00 89.81 188 LEU A N 1
ATOM 1467 C CA . LEU A 1 188 ? 14.373 5.450 -26.368 1.00 89.81 188 LEU A CA 1
ATOM 1468 C C . LEU A 1 188 ? 15.557 6.357 -26.005 1.00 89.81 188 LEU A C 1
ATOM 1470 O O . LEU A 1 188 ? 16.244 6.836 -26.914 1.00 89.81 188 LEU A O 1
ATOM 1474 N N . THR A 1 189 ? 15.832 6.566 -24.713 1.00 85.88 189 THR A N 1
ATOM 1475 C CA . THR A 1 189 ? 16.922 7.449 -24.255 1.00 85.88 189 THR A CA 1
ATOM 1476 C C . THR A 1 189 ? 18.286 7.068 -24.831 1.00 85.88 189 THR A C 1
ATOM 1478 O O . THR A 1 189 ? 19.113 7.948 -25.056 1.00 85.88 189 THR A O 1
ATOM 1481 N N . CYS A 1 190 ? 18.500 5.791 -25.177 1.00 78.38 190 CYS A N 1
ATOM 1482 C CA . CYS A 1 190 ? 19.742 5.334 -25.804 1.00 78.38 190 CYS A CA 1
ATOM 1483 C C . CYS A 1 190 ? 19.970 5.886 -27.221 1.00 78.38 190 CYS A C 1
ATOM 1485 O O . CYS A 1 190 ? 21.104 5.919 -27.692 1.00 78.38 190 CYS A O 1
ATOM 1487 N N . LYS A 1 191 ? 18.905 6.304 -27.918 1.00 82.69 191 LYS A N 1
ATOM 1488 C CA . LYS A 1 191 ? 18.960 6.782 -29.310 1.00 82.69 191 LYS A CA 1
ATOM 1489 C C . LYS A 1 191 ? 18.514 8.227 -29.470 1.00 82.69 191 LYS A C 1
ATOM 1491 O O . LYS A 1 191 ? 18.963 8.886 -30.405 1.00 82.69 191 LYS A O 1
ATOM 1496 N N . ARG A 1 192 ? 17.584 8.715 -28.642 1.00 87.44 192 ARG A N 1
ATOM 1497 C CA . ARG A 1 192 ? 16.971 10.038 -28.819 1.00 87.44 192 ARG A CA 1
ATOM 1498 C C . ARG A 1 192 ? 16.814 10.762 -27.485 1.00 87.44 192 ARG A C 1
ATOM 1500 O O . ARG A 1 192 ? 16.171 10.264 -26.567 1.00 87.44 192 ARG A O 1
ATOM 1507 N N . TRP A 1 193 ? 17.329 11.989 -27.422 1.00 84.88 193 TRP A N 1
ATOM 1508 C CA . TRP A 1 193 ? 17.316 12.822 -26.214 1.00 84.88 193 TRP A CA 1
ATOM 1509 C C . TRP A 1 193 ? 15.901 13.172 -25.729 1.00 84.88 193 TRP A C 1
ATOM 1511 O O . TRP A 1 193 ? 15.684 13.323 -24.530 1.00 84.88 193 TRP A O 1
ATOM 1521 N N . TRP A 1 194 ? 14.917 13.249 -26.632 1.00 89.19 194 TRP A N 1
ATOM 1522 C CA . TRP A 1 194 ? 13.532 13.552 -26.261 1.00 89.19 194 TRP A CA 1
ATOM 1523 C C . TRP A 1 194 ? 12.869 12.444 -25.431 1.00 89.19 194 TRP A C 1
ATOM 1525 O O . TRP A 1 194 ? 11.853 12.702 -24.791 1.00 89.19 194 TRP A O 1
ATOM 1535 N N . GLY A 1 195 ? 13.461 11.243 -25.358 1.00 87.69 195 GLY A N 1
ATOM 1536 C CA . GLY A 1 195 ? 13.055 10.224 -24.386 1.00 87.69 195 GLY A CA 1
ATOM 1537 C C . GLY A 1 195 ? 13.130 10.744 -22.946 1.00 87.69 195 GLY A C 1
ATOM 1538 O O . GLY A 1 195 ? 12.210 10.516 -22.169 1.00 87.69 195 GLY A O 1
ATOM 1539 N N . TYR A 1 196 ? 14.148 11.550 -22.612 1.00 85.75 196 TYR A N 1
ATOM 1540 C CA . TYR A 1 196 ? 14.244 12.191 -21.296 1.00 85.75 196 TYR A CA 1
ATOM 1541 C C . TYR A 1 196 ? 13.109 13.191 -21.048 1.00 85.75 196 TYR A C 1
ATOM 1543 O O . TYR A 1 196 ? 12.589 13.253 -19.939 1.00 85.75 196 TYR A O 1
ATOM 1551 N N . VAL A 1 197 ? 12.679 13.928 -22.078 1.00 92.06 197 VAL A N 1
ATOM 1552 C CA . VAL A 1 197 ? 11.554 14.875 -21.973 1.00 92.06 197 VAL A CA 1
ATOM 1553 C C . VAL A 1 197 ? 10.246 14.142 -21.672 1.00 92.06 197 VAL A C 1
ATOM 1555 O O . VAL A 1 197 ? 9.452 14.629 -20.875 1.00 92.06 197 VAL A O 1
ATOM 1558 N N . MET A 1 198 ? 10.046 12.952 -22.247 1.00 91.31 198 MET A N 1
ATOM 1559 C CA . MET A 1 198 ? 8.872 12.109 -21.978 1.00 91.31 198 MET A CA 1
ATOM 1560 C C . MET A 1 198 ? 8.903 11.453 -20.591 1.00 91.31 198 MET A C 1
ATOM 1562 O O . MET A 1 198 ? 7.849 11.214 -20.006 1.00 91.31 198 MET A O 1
ATOM 1566 N N . LEU A 1 199 ? 10.088 11.184 -20.034 1.00 90.88 199 LEU A N 1
ATOM 1567 C CA . LEU A 1 199 ? 10.219 10.596 -18.697 1.00 90.88 199 LEU A CA 1
ATOM 1568 C C . LEU A 1 199 ? 9.827 11.563 -17.573 1.00 90.88 199 LEU A C 1
ATOM 1570 O O . LEU A 1 199 ? 9.266 11.118 -16.578 1.00 90.88 199 LEU A O 1
ATOM 1574 N N . ILE A 1 200 ? 10.077 12.868 -17.727 1.00 90.44 200 ILE A N 1
ATOM 1575 C CA . ILE A 1 200 ? 9.757 13.883 -16.705 1.00 90.44 200 ILE A CA 1
ATOM 1576 C C . ILE A 1 200 ? 8.280 13.834 -16.263 1.00 90.44 200 ILE A C 1
ATOM 1578 O O . ILE A 1 200 ? 8.038 13.669 -15.066 1.00 90.44 200 ILE A O 1
ATOM 1582 N N . PRO A 1 201 ? 7.276 13.937 -17.160 1.00 94.81 201 PRO A N 1
ATOM 1583 C CA . PRO A 1 201 ? 5.877 13.852 -16.748 1.00 94.81 201 PRO A CA 1
ATOM 1584 C C . PRO A 1 201 ? 5.520 12.476 -16.176 1.00 94.81 201 PRO A C 1
ATOM 1586 O O . PRO A 1 201 ? 4.708 12.409 -15.258 1.00 94.81 201 PRO A O 1
ATOM 1589 N N . CYS A 1 202 ? 6.154 11.394 -16.646 1.00 94.00 202 CYS A N 1
ATOM 1590 C CA . CYS A 1 202 ? 5.931 10.062 -16.083 1.00 94.00 202 CYS A CA 1
ATOM 1591 C C . CYS A 1 202 ? 6.396 9.982 -14.623 1.00 94.00 202 CYS A C 1
ATOM 1593 O O . CYS A 1 202 ? 5.664 9.494 -13.772 1.00 94.00 202 CYS A O 1
ATOM 1595 N N . MET A 1 203 ? 7.573 10.528 -14.303 1.00 90.56 203 MET A N 1
ATOM 1596 C CA . MET A 1 203 ? 8.080 10.576 -12.927 1.00 90.56 203 MET A CA 1
ATOM 1597 C C . MET A 1 203 ? 7.154 11.381 -12.006 1.00 90.56 203 MET A C 1
ATOM 1599 O O . MET A 1 203 ? 6.875 10.950 -10.891 1.00 90.56 203 MET A O 1
ATOM 1603 N N . LEU A 1 204 ? 6.640 12.525 -12.471 1.00 94.19 204 LEU A N 1
ATOM 1604 C CA . LEU A 1 204 ? 5.686 13.330 -11.699 1.00 94.19 204 LEU A CA 1
ATOM 1605 C C . LEU A 1 204 ? 4.369 12.580 -11.455 1.00 94.19 204 LEU A C 1
ATOM 1607 O O . LEU A 1 204 ? 3.825 12.641 -10.351 1.00 94.19 204 LEU A O 1
ATOM 1611 N N . LEU A 1 205 ? 3.874 11.854 -12.461 1.00 94.75 205 LEU A N 1
ATOM 1612 C CA . LEU A 1 205 ? 2.678 11.024 -12.336 1.00 94.75 205 LEU A CA 1
ATOM 1613 C C . LEU A 1 205 ? 2.885 9.858 -11.367 1.00 94.75 205 LEU A C 1
ATOM 1615 O O . LEU A 1 205 ? 2.001 9.624 -10.551 1.00 94.75 205 LEU A O 1
ATOM 1619 N N . GLU A 1 206 ? 4.031 9.176 -11.389 1.00 91.12 206 GLU A N 1
ATOM 1620 C CA . GLU A 1 206 ? 4.339 8.097 -10.434 1.00 91.12 206 GLU A CA 1
ATOM 1621 C C . GLU A 1 206 ? 4.428 8.618 -8.992 1.00 91.12 206 GLU A C 1
ATOM 1623 O O . GLU A 1 206 ? 3.872 8.015 -8.073 1.00 91.12 206 GLU A O 1
ATOM 1628 N N . VAL A 1 207 ? 5.041 9.790 -8.778 1.00 92.12 207 VAL A N 1
ATOM 1629 C CA . VAL A 1 207 ? 5.040 10.456 -7.461 1.00 92.12 207 VAL A CA 1
ATOM 1630 C C . VAL A 1 207 ? 3.609 10.761 -7.017 1.00 92.12 207 VAL A C 1
ATOM 1632 O O . VAL A 1 207 ? 3.240 10.481 -5.873 1.00 92.12 207 VAL A O 1
ATOM 1635 N N . GLY A 1 208 ? 2.785 11.287 -7.926 1.00 94.38 208 GLY A N 1
ATOM 1636 C CA . GLY A 1 208 ? 1.366 11.533 -7.683 1.00 94.38 208 GLY A CA 1
ATOM 1637 C C . GLY A 1 208 ? 0.586 10.258 -7.358 1.00 94.38 208 GLY A C 1
ATOM 1638 O O . GLY A 1 208 ? -0.182 10.250 -6.398 1.00 94.38 208 GLY A O 1
ATOM 1639 N N . CYS A 1 209 ? 0.814 9.167 -8.094 1.00 93.44 209 CYS A N 1
ATOM 1640 C CA . CYS A 1 209 ? 0.174 7.870 -7.867 1.00 93.44 209 CYS A CA 1
ATOM 1641 C C . CYS A 1 209 ? 0.564 7.291 -6.508 1.00 93.44 209 CYS A C 1
ATOM 1643 O O . CYS A 1 209 ? -0.311 6.886 -5.747 1.00 93.44 209 CYS A O 1
ATOM 1645 N N . ASN A 1 210 ? 1.846 7.337 -6.143 1.00 92.25 210 ASN A N 1
ATOM 1646 C CA . ASN A 1 210 ? 2.304 6.878 -4.835 1.00 92.25 210 ASN A CA 1
ATOM 1647 C C . ASN A 1 210 ? 1.708 7.712 -3.689 1.00 92.25 210 ASN A C 1
ATOM 1649 O O . ASN A 1 210 ? 1.305 7.156 -2.666 1.00 92.25 210 ASN A O 1
ATOM 1653 N N . GLN A 1 211 ? 1.601 9.033 -3.854 1.00 93.38 211 GLN A N 1
ATOM 1654 C CA . GLN A 1 211 ? 0.954 9.884 -2.855 1.00 93.38 211 GLN A CA 1
ATOM 1655 C C . GLN A 1 211 ? -0.548 9.599 -2.760 1.00 93.38 211 GLN A C 1
ATOM 1657 O O . GLN A 1 211 ? -1.095 9.495 -1.661 1.00 93.38 211 GLN A O 1
ATOM 1662 N N . PHE A 1 212 ? -1.213 9.419 -3.900 1.00 94.56 212 PHE A N 1
ATOM 1663 C CA . PHE A 1 212 ? -2.615 9.022 -3.955 1.00 94.56 212 PHE A CA 1
ATOM 1664 C C . PHE A 1 212 ? -2.840 7.670 -3.271 1.00 94.56 212 PHE A C 1
ATOM 1666 O O . PHE A 1 212 ? -3.771 7.542 -2.478 1.00 94.56 212 PHE A O 1
ATOM 1673 N N . TRP A 1 213 ? -1.955 6.694 -3.495 1.00 92.12 213 TRP A N 1
ATOM 1674 C CA . TRP A 1 213 ? -1.991 5.406 -2.812 1.00 92.12 213 TRP A CA 1
ATOM 1675 C C . TRP A 1 213 ? -1.925 5.587 -1.298 1.00 92.12 213 TRP A C 1
ATOM 1677 O O . TRP A 1 213 ? -2.827 5.138 -0.597 1.00 92.12 213 TRP A O 1
ATOM 1687 N N . ARG A 1 214 ? -0.907 6.296 -0.795 1.00 89.75 214 ARG A N 1
ATOM 1688 C CA . ARG A 1 214 ? -0.698 6.508 0.647 1.00 89.75 214 ARG A CA 1
ATOM 1689 C C . ARG A 1 214 ? -1.874 7.215 1.316 1.00 89.75 214 ARG A C 1
ATOM 1691 O O . ARG A 1 214 ? -2.253 6.856 2.423 1.00 89.75 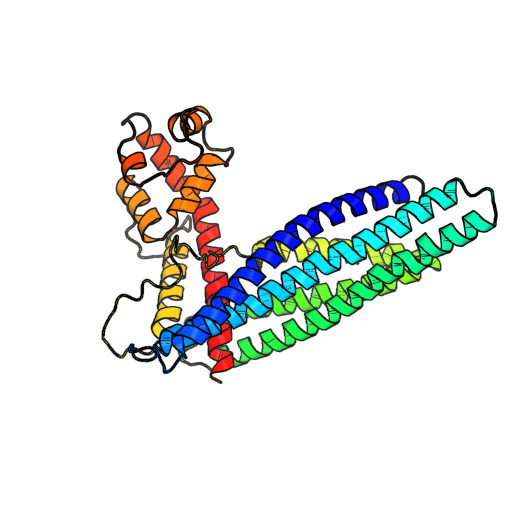214 ARG A O 1
ATOM 1698 N N . VAL A 1 215 ? -2.464 8.204 0.647 1.00 88.62 215 VAL A N 1
ATOM 1699 C CA . VAL A 1 215 ? -3.522 9.026 1.247 1.00 88.62 215 VAL A CA 1
ATOM 1700 C C . VAL A 1 215 ? -4.904 8.390 1.103 1.00 88.62 215 VAL A C 1
ATOM 1702 O O . VAL A 1 215 ? -5.697 8.485 2.038 1.00 88.62 215 VAL A O 1
ATOM 1705 N N . GLN A 1 216 ? -5.224 7.757 -0.032 1.00 89.62 216 GLN A N 1
ATOM 1706 C CA . GLN A 1 216 ? -6.602 7.369 -0.377 1.00 89.62 216 GLN A CA 1
ATOM 1707 C C . GLN A 1 216 ? -6.851 5.856 -0.439 1.00 89.62 216 GLN A C 1
ATOM 1709 O O . GLN A 1 216 ? -7.957 5.418 -0.116 1.00 89.62 216 GLN A O 1
ATOM 1714 N N . LEU A 1 217 ? -5.868 5.052 -0.858 1.00 89.31 217 LEU A N 1
ATOM 1715 C CA . LEU A 1 217 ? -6.074 3.618 -1.117 1.00 89.31 217 LEU A CA 1
ATOM 1716 C C . LEU A 1 217 ? -5.530 2.726 -0.009 1.00 89.31 217 LEU A C 1
ATOM 1718 O O . LEU A 1 217 ? -6.244 1.828 0.441 1.00 89.31 217 LEU A O 1
ATOM 1722 N N . GLY A 1 218 ? -4.294 2.994 0.411 1.00 87.81 218 GLY A N 1
ATOM 1723 C CA . GLY A 1 218 ? -3.579 2.255 1.436 1.00 87.81 218 GLY A CA 1
ATOM 1724 C C . GLY A 1 218 ? -4.289 2.314 2.781 1.00 87.81 218 GLY A C 1
ATOM 1725 O O . GLY A 1 218 ? -5.026 3.255 3.090 1.00 87.81 218 GLY A O 1
ATOM 1726 N N . TYR A 1 219 ? -4.092 1.272 3.566 1.00 89.25 219 TYR A N 1
ATOM 1727 C CA . TYR A 1 219 ? -4.589 1.168 4.923 1.00 89.25 219 TYR A CA 1
ATOM 1728 C C . TYR A 1 219 ? -3.724 0.175 5.684 1.00 89.25 219 TYR A C 1
ATOM 1730 O O . TYR A 1 219 ? -3.189 -0.764 5.093 1.00 89.25 219 TYR A O 1
ATOM 1738 N N . ASP A 1 220 ? -3.668 0.365 6.994 1.00 82.12 220 ASP A N 1
ATOM 1739 C CA . ASP A 1 220 ? -3.134 -0.620 7.918 1.00 82.12 220 ASP A CA 1
ATOM 1740 C C . ASP A 1 220 ? -4.296 -1.396 8.537 1.00 82.12 220 ASP A C 1
ATOM 1742 O O . ASP A 1 220 ? -5.367 -0.844 8.815 1.00 82.12 220 ASP A O 1
ATOM 1746 N N . ARG A 1 221 ? -4.098 -2.699 8.733 1.00 78.50 221 ARG A N 1
ATOM 1747 C CA . ARG A 1 221 ? -5.063 -3.571 9.406 1.00 78.50 221 ARG A CA 1
ATOM 1748 C C . ARG A 1 221 ? -4.343 -4.543 10.337 1.00 78.50 221 ARG A C 1
ATOM 1750 O O . ARG A 1 221 ? -3.207 -4.918 10.042 1.00 78.50 221 ARG A O 1
ATOM 1757 N N . PRO A 1 222 ? -4.994 -5.003 11.416 1.00 70.38 222 PRO A N 1
ATOM 1758 C CA . PRO A 1 222 ? -4.436 -6.058 12.246 1.00 70.38 222 PRO A CA 1
ATOM 1759 C C . PRO A 1 222 ? -4.280 -7.354 11.439 1.00 70.38 222 PRO A C 1
ATOM 1761 O O . PRO A 1 222 ? -5.155 -7.748 10.656 1.00 70.38 222 PRO A O 1
ATOM 1764 N N . ILE A 1 223 ? -3.136 -8.004 11.626 1.00 70.19 223 ILE A N 1
ATOM 1765 C CA . ILE A 1 223 ? -2.740 -9.249 10.959 1.00 70.19 223 ILE A CA 1
ATOM 1766 C C . ILE A 1 223 ? -3.121 -10.418 11.870 1.00 70.19 223 ILE A C 1
ATOM 1768 O O . ILE A 1 223 ? -2.953 -10.314 13.080 1.00 70.19 223 ILE A O 1
ATOM 1772 N N . VAL A 1 224 ? -3.630 -11.530 11.319 1.00 66.12 224 VAL A N 1
ATOM 1773 C CA . VAL A 1 224 ? -3.856 -12.728 12.150 1.00 66.12 224 VAL A CA 1
ATOM 1774 C C . VAL A 1 224 ? -2.514 -13.306 12.579 1.00 66.12 224 VAL A C 1
ATOM 1776 O O . VAL A 1 224 ? -1.708 -13.697 11.733 1.00 66.12 224 VAL A O 1
ATOM 1779 N N . THR A 1 225 ? -2.301 -13.398 13.885 1.00 58.16 225 THR A N 1
ATOM 1780 C CA . THR A 1 225 ? -1.144 -14.049 14.503 1.00 58.16 225 THR A CA 1
ATOM 1781 C C . THR A 1 225 ? -1.573 -15.276 15.304 1.00 58.16 225 THR A C 1
ATOM 1783 O O . THR A 1 225 ? -2.721 -15.377 15.727 1.00 58.16 225 THR A O 1
ATOM 1786 N N . GLU A 1 226 ? -0.642 -16.212 15.524 1.00 47.09 226 GLU A N 1
ATOM 1787 C CA . GLU A 1 226 ? -0.867 -17.435 16.323 1.00 47.09 226 GLU A CA 1
ATOM 1788 C C . GLU A 1 226 ? -1.290 -17.136 17.770 1.00 47.09 226 GLU A C 1
ATOM 1790 O O . GLU A 1 226 ? -2.022 -17.911 18.376 1.00 47.09 226 GLU A O 1
ATOM 1795 N N . HIS A 1 227 ? -0.865 -15.985 18.297 1.00 39.50 227 HIS A N 1
ATOM 1796 C CA . HIS A 1 227 ? -1.373 -15.422 19.541 1.00 39.50 227 HIS A CA 1
ATOM 1797 C C . HIS A 1 227 ? -2.448 -14.398 19.162 1.00 39.50 227 HIS A C 1
ATOM 1799 O O . HIS A 1 227 ? -2.096 -13.392 18.533 1.00 39.50 227 HIS A O 1
ATOM 1805 N N . PRO A 1 228 ? -3.734 -14.638 19.471 1.00 39.31 228 PRO A N 1
ATOM 1806 C CA . PRO A 1 228 ? -4.818 -13.723 19.148 1.00 39.31 228 PRO A CA 1
ATOM 1807 C C . PRO A 1 228 ? -4.737 -12.516 20.081 1.00 39.31 228 PRO A C 1
ATOM 1809 O O . PRO A 1 228 ? -5.467 -12.390 21.058 1.00 39.31 228 PRO A O 1
ATOM 1812 N N . HIS A 1 229 ? -3.816 -11.613 19.791 1.00 34.59 229 HIS A N 1
ATOM 1813 C CA . HIS A 1 229 ? -3.918 -10.259 20.275 1.00 34.59 229 HIS A CA 1
ATOM 1814 C C . HIS A 1 229 ? -4.861 -9.534 19.297 1.00 34.59 229 HIS A C 1
ATOM 1816 O O . HIS A 1 229 ? -4.556 -9.388 18.119 1.00 34.59 229 HIS A O 1
ATOM 1822 N N . TRP A 1 230 ? -6.044 -9.173 19.808 1.00 37.31 230 TRP A N 1
ATOM 1823 C CA . TRP A 1 230 ? -6.995 -8.158 19.315 1.00 37.31 230 TRP A CA 1
ATOM 1824 C C . TRP A 1 230 ? -7.682 -8.310 17.928 1.00 37.31 230 TRP A C 1
ATOM 1826 O O . TRP A 1 230 ? -7.110 -8.114 16.859 1.00 37.31 230 TRP A O 1
ATOM 1836 N N . GLY A 1 231 ? -9.016 -8.460 17.970 1.00 37.50 231 GLY A N 1
ATOM 1837 C CA . GLY A 1 231 ? -9.918 -7.336 17.651 1.00 37.50 231 GLY A CA 1
ATOM 1838 C C . GLY A 1 231 ? -10.294 -7.060 16.190 1.00 37.50 231 GLY A C 1
ATOM 1839 O O . GLY A 1 231 ? -10.543 -5.906 15.848 1.00 37.50 231 GLY A O 1
ATOM 1840 N N . LEU A 1 232 ? -10.326 -8.070 15.315 1.00 41.78 232 LEU A N 1
ATOM 1841 C CA . LEU A 1 232 ? -11.003 -7.960 14.003 1.00 41.78 232 LEU A CA 1
ATOM 1842 C C . LEU A 1 232 ? -11.461 -9.300 13.401 1.00 41.78 232 LEU A C 1
ATOM 1844 O O . LEU A 1 232 ? -12.039 -9.328 12.316 1.00 41.78 232 LEU A O 1
ATOM 1848 N N . ILE A 1 233 ? -11.243 -10.413 14.103 1.00 43.00 233 ILE A N 1
ATOM 1849 C CA . ILE A 1 233 ? -12.307 -11.414 14.142 1.00 43.00 233 ILE A CA 1
ATOM 1850 C C . ILE A 1 233 ? -13.364 -10.703 14.989 1.00 43.00 233 ILE A C 1
ATOM 1852 O O . ILE A 1 233 ? -12.996 -10.266 16.085 1.00 43.00 233 ILE A O 1
ATOM 1856 N N . PRO A 1 234 ? -14.593 -10.458 14.499 1.00 41.38 234 PRO A N 1
ATOM 1857 C CA . PRO A 1 234 ? -15.671 -10.112 15.413 1.00 41.38 234 PRO A CA 1
ATOM 1858 C C . PRO A 1 234 ? -15.534 -11.087 16.577 1.00 41.38 234 PRO A C 1
ATOM 1860 O O . PRO A 1 234 ? -15.370 -12.282 16.319 1.00 41.38 234 PRO A O 1
ATOM 1863 N N . ASP A 1 235 ? -15.509 -10.609 17.822 1.00 37.00 235 ASP A N 1
ATOM 1864 C CA . ASP A 1 235 ? -15.906 -11.493 18.908 1.00 37.00 235 ASP A CA 1
ATOM 1865 C C . ASP A 1 235 ? -17.270 -11.991 18.453 1.00 37.00 235 ASP A C 1
ATOM 1867 O O . ASP A 1 235 ? -18.253 -11.244 18.468 1.00 37.00 235 ASP A O 1
ATOM 1871 N N . TYR A 1 236 ? -17.293 -13.204 17.906 1.00 40.69 236 TYR A N 1
ATOM 1872 C CA . TYR A 1 236 ? -18.505 -13.922 17.623 1.00 40.69 236 TYR A CA 1
ATOM 1873 C C . TYR A 1 236 ? -18.999 -14.230 19.025 1.00 40.69 236 TYR A C 1
ATOM 1875 O O . TYR A 1 236 ? -18.727 -15.281 19.602 1.00 40.69 236 TYR A O 1
ATOM 1883 N N . ARG A 1 237 ? -19.636 -13.233 19.651 1.00 36.59 237 ARG A N 1
ATOM 1884 C CA . ARG A 1 237 ? -20.603 -13.514 20.688 1.00 36.59 237 ARG A CA 1
ATOM 1885 C C . ARG A 1 237 ? -21.478 -14.560 20.036 1.00 36.59 237 ARG A C 1
ATOM 1887 O O . ARG A 1 237 ? -21.986 -14.318 18.946 1.00 36.59 237 ARG A O 1
ATOM 1894 N N . GLU A 1 238 ? -21.579 -15.721 20.666 1.00 35.41 238 GLU A N 1
ATOM 1895 C CA . GLU A 1 238 ? -22.606 -16.710 20.373 1.00 35.41 238 GLU A CA 1
ATOM 1896 C C . GLU A 1 238 ? -23.983 -16.048 20.585 1.00 35.41 238 GLU A C 1
ATOM 1898 O O . GLU A 1 238 ? -24.708 -16.350 21.531 1.00 35.41 238 GLU A O 1
ATOM 1903 N N . SER A 1 239 ? -24.358 -15.078 19.753 1.00 33.94 239 SER A N 1
ATOM 1904 C CA . SER A 1 239 ? -25.734 -14.680 19.571 1.00 33.94 239 SER A CA 1
ATOM 1905 C C . SER A 1 239 ? -26.325 -15.773 18.708 1.00 33.94 239 SER A C 1
ATOM 1907 O O . SER A 1 239 ? -26.251 -15.749 17.484 1.00 33.94 239 SER A O 1
ATOM 1909 N N . LYS A 1 240 ? -26.837 -16.794 19.394 1.00 38.09 240 LYS A N 1
ATOM 1910 C CA . LYS A 1 240 ? -27.863 -17.675 18.859 1.00 38.09 240 LYS A CA 1
ATOM 1911 C C . LYS A 1 240 ? -29.022 -16.798 18.407 1.00 38.09 240 LYS A C 1
ATOM 1913 O O . LYS A 1 240 ? -29.863 -16.485 19.236 1.00 38.09 240 LYS A O 1
ATOM 1918 N N . GLU A 1 241 ? -29.037 -16.383 17.154 1.00 39.16 241 GLU A N 1
ATOM 1919 C CA . GLU A 1 241 ? -30.251 -16.015 16.434 1.00 39.16 241 GLU A CA 1
ATOM 1920 C C . GLU A 1 241 ? -29.910 -15.850 14.952 1.00 39.16 241 GLU A C 1
ATOM 1922 O O . GLU A 1 241 ? -28.878 -15.291 14.588 1.00 39.16 241 GLU A O 1
ATOM 1927 N N . ASP A 1 242 ? -30.771 -16.437 14.124 1.00 40.03 242 ASP A N 1
ATOM 1928 C CA . ASP A 1 242 ? -30.665 -16.622 12.679 1.00 40.03 242 ASP A CA 1
ATOM 1929 C C . ASP A 1 242 ? -30.770 -15.295 11.891 1.00 40.03 242 ASP A C 1
ATOM 1931 O O . ASP A 1 242 ? -31.646 -15.138 11.038 1.00 40.03 242 ASP A O 1
ATOM 1935 N N . GLU A 1 243 ? -29.913 -14.311 12.172 1.00 43.00 243 GLU A N 1
ATOM 1936 C CA . GLU A 1 243 ? -29.796 -13.098 11.355 1.00 43.00 243 GLU A CA 1
ATOM 1937 C C . GLU A 1 243 ? -28.708 -13.272 10.284 1.00 43.00 243 GLU A C 1
ATOM 1939 O O . GLU A 1 243 ? -27.583 -13.685 10.565 1.00 43.00 243 GLU A O 1
ATOM 1944 N N . GLU A 1 244 ? -29.080 -12.988 9.030 1.00 54.66 244 GLU A N 1
ATOM 1945 C CA . GLU A 1 244 ? -28.270 -13.165 7.818 1.00 54.66 244 GLU A CA 1
ATOM 1946 C C . GLU A 1 244 ? -26.841 -12.631 8.000 1.00 54.66 244 GLU A C 1
ATOM 1948 O O . GLU A 1 244 ? -26.642 -11.435 8.113 1.00 54.66 244 GLU A O 1
ATOM 1953 N N . GLU A 1 245 ? -25.837 -13.510 7.965 1.00 57.31 245 GLU A N 1
ATOM 1954 C CA . GLU A 1 245 ? -24.412 -13.288 8.298 1.00 57.31 245 GLU A CA 1
ATOM 1955 C C . GLU A 1 245 ? -23.698 -12.149 7.528 1.00 57.31 245 GLU A C 1
ATOM 1957 O O . GLU A 1 245 ? -22.610 -11.698 7.910 1.00 57.31 245 GLU A O 1
ATOM 1962 N N . ASP A 1 246 ? -24.293 -11.667 6.435 1.00 59.09 246 ASP A N 1
ATOM 1963 C CA . ASP A 1 246 ? -23.871 -10.448 5.740 1.00 59.09 246 ASP A CA 1
ATOM 1964 C C . ASP A 1 246 ? -24.197 -9.174 6.538 1.00 59.09 246 ASP A C 1
ATOM 1966 O O . ASP A 1 246 ? -23.496 -8.167 6.390 1.00 59.09 246 ASP A O 1
ATOM 1970 N N . SER A 1 247 ? -25.187 -9.236 7.433 1.00 66.12 247 SER A N 1
ATOM 1971 C CA . SER A 1 247 ? -25.544 -8.187 8.387 1.00 66.12 247 SER A CA 1
ATOM 1972 C C . SER A 1 247 ? -24.363 -7.859 9.287 1.00 66.12 247 SER A C 1
ATOM 1974 O O . SER A 1 247 ? -23.977 -6.704 9.335 1.00 66.12 247 SER A O 1
ATOM 1976 N N . ILE A 1 248 ? -23.663 -8.846 9.864 1.00 78.06 248 ILE A N 1
ATOM 1977 C CA . ILE A 1 248 ? -22.563 -8.604 10.819 1.00 78.06 248 ILE A CA 1
ATOM 1978 C C . ILE A 1 248 ? -21.456 -7.745 10.195 1.00 78.06 248 ILE A C 1
ATOM 1980 O O . ILE A 1 248 ? -20.917 -6.831 10.827 1.00 78.06 248 ILE A O 1
ATOM 1984 N N . LEU A 1 249 ? -21.095 -8.019 8.939 1.00 81.81 249 LEU A N 1
ATOM 1985 C CA . LEU A 1 249 ? -20.042 -7.275 8.248 1.00 81.81 249 LEU A CA 1
ATOM 1986 C C . LEU A 1 249 ? -20.510 -5.860 7.878 1.00 81.81 249 LEU A C 1
ATOM 1988 O O . LEU A 1 249 ? -19.747 -4.899 8.023 1.00 81.81 249 LEU A O 1
ATOM 1992 N N . LEU A 1 250 ? -21.762 -5.726 7.439 1.00 85.06 250 LEU A N 1
ATOM 1993 C CA . LEU A 1 250 ? -22.393 -4.444 7.126 1.00 85.06 250 LEU A CA 1
ATOM 1994 C C . LEU A 1 250 ? -22.643 -3.595 8.384 1.00 85.06 250 LEU A C 1
ATOM 1996 O O . LEU A 1 250 ? -22.434 -2.386 8.337 1.00 85.06 250 LEU A O 1
ATOM 2000 N N . ASP A 1 251 ? -22.977 -4.213 9.511 1.00 84.56 251 ASP A N 1
ATOM 2001 C CA . ASP A 1 251 ? -23.180 -3.598 10.824 1.00 84.56 251 ASP A CA 1
ATOM 2002 C C . ASP A 1 251 ? -21.852 -3.145 11.416 1.00 84.56 251 ASP A C 1
ATOM 2004 O O . ASP A 1 251 ? -21.729 -2.026 11.918 1.00 84.56 251 ASP A O 1
ATOM 2008 N N . THR A 1 252 ? -20.806 -3.965 11.277 1.00 84.31 252 THR A N 1
ATOM 2009 C CA . THR A 1 252 ? -19.442 -3.565 11.638 1.00 84.31 252 THR A CA 1
ATOM 2010 C C . THR A 1 252 ? -19.001 -2.365 10.797 1.00 84.31 252 THR A C 1
ATOM 2012 O O . THR A 1 252 ? -18.442 -1.405 11.330 1.00 84.31 252 THR A O 1
ATOM 2015 N N . LEU A 1 253 ? -19.287 -2.367 9.490 1.00 86.62 253 LEU A N 1
ATOM 2016 C CA . LEU A 1 253 ? -19.008 -1.227 8.616 1.00 86.62 253 LEU A CA 1
ATOM 2017 C C . LEU A 1 253 ? -19.820 0.014 9.023 1.00 86.62 253 LEU A C 1
ATOM 2019 O O . LEU A 1 253 ? -19.255 1.108 9.086 1.00 86.62 253 LEU A O 1
ATOM 2023 N N . ALA A 1 254 ? -21.106 -0.142 9.342 1.00 87.50 254 ALA A N 1
ATOM 2024 C CA . ALA A 1 254 ? -21.970 0.932 9.827 1.00 87.50 254 ALA A CA 1
ATOM 2025 C C . ALA A 1 254 ? -21.415 1.549 11.116 1.00 87.50 254 ALA A C 1
ATOM 2027 O O . ALA A 1 254 ? -21.291 2.771 11.214 1.00 87.50 254 ALA A O 1
ATOM 2028 N N . SER A 1 255 ? -21.016 0.702 12.067 1.00 85.88 255 SER A N 1
ATOM 2029 C CA . SER A 1 255 ? -20.407 1.091 13.338 1.00 85.88 255 SER A CA 1
ATOM 2030 C C . SER A 1 255 ? -19.110 1.870 13.120 1.00 85.88 255 SER A C 1
ATOM 2032 O O . SER A 1 255 ? -18.958 2.976 13.640 1.00 85.88 255 SER A O 1
ATOM 2034 N N . VAL A 1 256 ? -18.204 1.374 12.269 1.00 86.12 256 VAL A N 1
ATOM 2035 C CA . VAL A 1 256 ? -16.945 2.069 11.941 1.00 86.12 256 VAL A CA 1
ATOM 2036 C C . VAL A 1 256 ? -17.192 3.423 11.281 1.00 86.12 256 VAL A C 1
ATOM 2038 O O . VAL A 1 256 ? -16.523 4.400 11.623 1.00 86.12 256 VAL A O 1
ATOM 2041 N N . ILE A 1 257 ? -18.172 3.524 10.381 1.00 86.38 257 ILE A N 1
ATOM 2042 C CA . ILE A 1 257 ? -18.556 4.802 9.767 1.00 86.38 257 ILE A CA 1
ATOM 2043 C C . ILE A 1 257 ? -19.151 5.755 10.815 1.00 86.38 257 ILE A C 1
ATOM 2045 O O . ILE A 1 257 ? -18.809 6.939 10.826 1.00 86.38 257 ILE A O 1
ATOM 2049 N N . GLY A 1 258 ? -20.003 5.258 11.714 1.00 84.25 258 GLY A N 1
ATOM 2050 C CA . GLY A 1 258 ? -20.556 6.033 12.826 1.00 84.25 258 GLY A CA 1
ATOM 2051 C C . GLY A 1 258 ? -19.459 6.595 13.730 1.00 84.25 258 GLY A C 1
ATOM 2052 O O . GLY A 1 258 ? -19.422 7.798 13.990 1.00 84.25 258 GLY A O 1
ATOM 2053 N N . MET A 1 259 ? -18.502 5.753 14.124 1.00 82.31 259 MET A N 1
ATOM 2054 C CA . MET A 1 259 ? -17.334 6.152 14.913 1.00 82.31 259 MET A CA 1
ATOM 2055 C C . MET A 1 259 ? -16.468 7.179 14.192 1.00 82.31 259 MET A C 1
ATOM 2057 O O . MET A 1 259 ? -16.074 8.183 14.778 1.00 82.31 259 MET A O 1
ATOM 2061 N N . GLN A 1 260 ? -16.191 6.965 12.907 1.00 83.44 260 GLN A N 1
ATOM 2062 C CA . GLN A 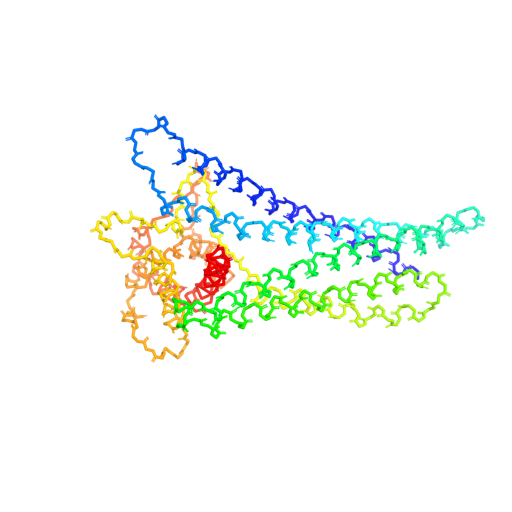1 260 ? -15.442 7.918 12.096 1.00 83.44 260 GLN A CA 1
ATOM 2063 C C . GLN A 1 260 ? -16.115 9.294 12.085 1.00 83.44 260 GLN A C 1
ATOM 2065 O O . GLN A 1 260 ? -15.427 10.307 12.216 1.00 83.44 260 GLN A O 1
ATOM 2070 N N . ASN A 1 261 ? -17.441 9.339 11.935 1.00 81.81 261 ASN A N 1
ATOM 2071 C CA . ASN A 1 261 ? -18.194 10.589 11.964 1.00 81.81 261 ASN A CA 1
ATOM 2072 C C . ASN A 1 261 ? -18.126 11.247 13.352 1.00 81.81 261 ASN A C 1
ATOM 2074 O O . ASN A 1 261 ? -17.983 12.465 13.432 1.00 81.81 261 ASN A O 1
ATOM 2078 N N . ALA A 1 262 ? -18.143 10.473 14.439 1.00 78.19 262 ALA A N 1
ATOM 2079 C CA . ALA A 1 262 ? -17.968 11.004 15.793 1.00 78.19 262 ALA A CA 1
ATOM 2080 C C . ALA A 1 262 ? -16.574 11.611 16.036 1.00 78.19 262 ALA A C 1
ATOM 2082 O O . ALA A 1 262 ? -16.450 12.568 16.792 1.00 78.19 262 ALA A O 1
ATOM 2083 N N . LEU A 1 263 ? -15.537 11.105 15.361 1.00 79.25 263 LEU A N 1
ATOM 2084 C CA . LEU A 1 263 ? -14.167 11.634 15.427 1.00 79.25 263 LEU A CA 1
ATOM 2085 C C . LEU A 1 263 ? -13.924 12.847 14.508 1.00 79.25 263 LEU A C 1
ATOM 2087 O O . LEU A 1 263 ? -12.800 13.352 14.437 1.00 79.25 263 LEU A O 1
ATOM 2091 N N . THR A 1 264 ? -14.934 13.323 13.768 1.00 75.44 264 THR A N 1
ATOM 2092 C CA . THR A 1 264 ? -14.780 14.543 12.964 1.00 75.44 264 THR A CA 1
ATOM 2093 C C . THR A 1 264 ? -14.916 15.804 13.824 1.00 75.44 264 THR A C 1
ATOM 2095 O O . THR A 1 264 ? -15.752 15.848 14.721 1.00 75.44 264 THR A O 1
ATOM 2098 N N . PRO A 1 265 ? -14.124 16.863 13.554 1.00 63.28 265 PRO A N 1
ATOM 2099 C CA . PRO A 1 265 ? -14.091 18.076 14.380 1.00 63.28 265 PRO A CA 1
ATOM 2100 C C . PRO A 1 265 ? -15.415 18.865 14.412 1.00 63.28 265 PRO A C 1
ATOM 2102 O O . PRO A 1 265 ? -15.583 19.727 15.268 1.00 63.28 265 PRO A O 1
ATOM 2105 N N . LEU A 1 266 ? -16.356 18.569 13.506 1.00 58.78 266 LEU A N 1
ATOM 2106 C CA . LEU A 1 266 ? -17.760 18.982 13.591 1.00 58.78 266 LEU A CA 1
ATOM 2107 C C . LEU A 1 266 ? -18.642 17.719 13.564 1.00 58.78 266 LEU A C 1
ATOM 2109 O O . LEU A 1 266 ? -19.072 17.304 12.482 1.00 58.78 266 LEU A O 1
ATOM 2113 N N . PRO A 1 267 ? -18.891 17.076 14.718 1.00 58.09 267 PRO A N 1
ATOM 2114 C CA . PRO A 1 267 ? -19.661 15.841 14.766 1.00 58.09 267 PRO A CA 1
ATOM 2115 C C . PRO A 1 267 ? -21.094 16.104 14.291 1.00 58.09 267 PRO A C 1
ATOM 2117 O O . PRO A 1 267 ? -21.783 16.982 14.804 1.00 58.09 267 PRO A O 1
ATOM 2120 N N . THR A 1 268 ? -21.541 15.364 13.274 1.00 52.78 268 THR A N 1
ATOM 2121 C CA . THR A 1 268 ? -22.851 15.597 12.638 1.00 52.78 268 THR A CA 1
ATOM 2122 C C . THR A 1 268 ? -23.996 14.829 13.324 1.00 52.78 268 THR A C 1
ATOM 2124 O O . THR A 1 268 ? -25.144 15.231 13.168 1.00 52.78 268 THR A O 1
ATOM 2127 N N . SER A 1 269 ? -23.724 13.780 14.124 1.00 47.28 269 SER A N 1
ATOM 2128 C CA . SER A 1 269 ? -24.743 13.096 14.955 1.00 47.28 269 SER A CA 1
ATOM 2129 C C . SER A 1 269 ? -24.204 11.988 15.890 1.00 47.28 269 SER A C 1
ATOM 2131 O O . SER A 1 269 ? -23.349 11.207 15.482 1.00 47.28 269 SER A O 1
ATOM 2133 N N . MET A 1 270 ? -24.837 11.868 17.072 1.00 46.88 270 MET A N 1
ATOM 2134 C CA . MET A 1 270 ? -25.254 10.639 17.798 1.00 46.88 270 MET A CA 1
ATOM 2135 C C . MET A 1 270 ? -24.234 9.577 18.277 1.00 46.88 270 MET A C 1
ATOM 2137 O O . MET A 1 270 ? -24.597 8.411 18.394 1.00 46.88 270 MET A O 1
ATOM 2141 N N . ILE A 1 271 ? -23.011 9.933 18.672 1.00 55.94 271 ILE A N 1
ATOM 2142 C CA . ILE A 1 271 ? -22.311 9.110 19.681 1.00 55.94 271 ILE A CA 1
ATOM 2143 C C . ILE A 1 271 ? -22.074 9.979 20.907 1.00 55.94 271 ILE A C 1
ATOM 2145 O O . ILE A 1 271 ? -21.386 10.996 20.822 1.00 55.94 271 ILE A O 1
ATOM 2149 N N . ASP A 1 272 ? -22.677 9.578 22.024 1.00 62.50 272 ASP A N 1
ATOM 2150 C CA . ASP A 1 272 ? -22.579 10.225 23.335 1.00 62.50 272 ASP A CA 1
ATOM 2151 C C . ASP A 1 272 ? -21.211 9.918 23.971 1.00 62.50 272 ASP A C 1
ATOM 2153 O O . ASP A 1 272 ? -21.098 9.270 25.008 1.00 62.50 272 ASP A O 1
ATOM 2157 N N . VAL A 1 273 ? -20.128 10.283 23.276 1.00 69.62 273 VAL A N 1
ATOM 2158 C CA . VAL A 1 273 ? -18.791 10.244 23.869 1.00 69.62 273 VAL A CA 1
ATOM 2159 C C . VAL A 1 273 ? -18.633 11.517 24.674 1.00 69.62 273 VAL A C 1
ATOM 2161 O O . VAL A 1 273 ? -18.540 12.611 24.115 1.00 69.62 273 VAL A O 1
ATOM 2164 N N . ASP A 1 274 ? -18.562 11.379 25.993 1.00 79.19 274 ASP A N 1
ATOM 2165 C CA . ASP A 1 274 ? -18.164 12.493 26.837 1.00 79.19 274 ASP A CA 1
ATOM 2166 C C . ASP A 1 274 ? -16.672 12.788 26.616 1.00 79.19 274 ASP A C 1
ATOM 2168 O O . ASP A 1 274 ? -15.795 12.082 27.117 1.00 79.19 274 ASP A O 1
ATOM 2172 N N . TRP A 1 275 ? -16.393 13.842 25.846 1.00 81.44 275 TRP A N 1
ATOM 2173 C CA . TRP A 1 275 ? -15.046 14.337 25.547 1.00 81.44 275 TRP A CA 1
ATOM 2174 C C . TRP A 1 275 ? -14.395 15.091 26.714 1.00 81.44 275 TRP A C 1
ATOM 2176 O O . TRP A 1 275 ? -13.241 15.527 26.602 1.00 81.44 275 TRP A O 1
ATOM 2186 N N . THR A 1 276 ? -15.126 15.306 27.809 1.00 83.75 276 THR A N 1
ATOM 2187 C CA . THR A 1 276 ? -14.639 16.003 29.004 1.00 83.75 276 THR A CA 1
ATOM 2188 C C . THR A 1 276 ? -14.050 15.037 30.029 1.00 83.75 276 THR A C 1
ATOM 2190 O O . THR A 1 276 ? -13.090 15.397 30.706 1.00 83.75 276 THR A O 1
ATOM 2193 N N . SER A 1 277 ? -14.525 13.789 30.068 1.00 88.44 277 SER A N 1
ATOM 2194 C CA . SER A 1 277 ? -14.035 12.755 30.982 1.00 88.44 277 SER A CA 1
ATOM 2195 C C . SER A 1 277 ? -12.926 11.890 30.374 1.00 88.44 277 SER A C 1
ATOM 2197 O O . SER A 1 277 ? -13.079 11.299 29.305 1.00 88.44 277 SER A O 1
ATOM 2199 N N . LEU A 1 278 ? -11.806 11.753 31.093 1.00 87.50 278 LEU A N 1
ATOM 2200 C CA . LEU A 1 278 ? -10.711 10.851 30.718 1.00 87.50 278 LEU A CA 1
ATOM 2201 C C . LEU A 1 278 ? -11.156 9.381 30.709 1.00 87.50 278 LEU A C 1
ATOM 2203 O O . LEU A 1 278 ? -10.802 8.643 29.794 1.00 87.50 278 LEU A O 1
ATOM 2207 N N . ASP A 1 279 ? -11.956 8.960 31.690 1.00 88.25 279 ASP A N 1
ATOM 2208 C CA . ASP A 1 279 ? -12.437 7.578 31.772 1.00 88.25 279 ASP A CA 1
ATOM 2209 C C . ASP A 1 279 ? -13.369 7.219 30.616 1.00 88.25 279 ASP A C 1
ATOM 2211 O O . ASP A 1 279 ? -13.312 6.095 30.113 1.00 88.25 279 ASP A O 1
ATOM 2215 N N . SER A 1 280 ? -14.187 8.175 30.166 1.00 87.44 280 SER A N 1
ATOM 2216 C CA . SER A 1 280 ? -15.022 8.030 28.971 1.00 87.44 280 SER A CA 1
ATOM 2217 C C . SER A 1 280 ? -14.156 7.838 27.723 1.00 87.44 280 SER A C 1
ATOM 2219 O O . SER A 1 280 ? -14.341 6.865 26.991 1.00 87.44 280 SER A O 1
ATOM 2221 N N . LEU A 1 281 ? -13.140 8.689 27.527 1.00 87.88 281 LEU A N 1
ATOM 2222 C CA . LEU A 1 281 ? -12.219 8.589 26.390 1.00 87.88 281 LEU A CA 1
ATOM 2223 C C . LEU A 1 281 ? -11.428 7.277 26.386 1.00 87.88 281 LEU A C 1
ATOM 2225 O O . LEU A 1 281 ? -11.335 6.620 25.352 1.00 87.88 281 LEU A O 1
ATOM 2229 N N . LEU A 1 282 ? -10.881 6.863 27.529 1.00 89.50 282 LEU A N 1
ATOM 2230 C CA . LEU A 1 282 ? -10.135 5.609 27.627 1.00 89.50 282 LEU A CA 1
ATOM 2231 C C . LEU A 1 282 ? -11.042 4.393 27.409 1.00 89.50 282 LEU A C 1
ATOM 2233 O O . LEU A 1 282 ? -10.654 3.459 26.709 1.00 89.50 282 LEU A O 1
ATOM 2237 N N . SER A 1 283 ? -12.265 4.416 27.946 1.00 87.50 283 SER A N 1
ATOM 2238 C CA . SER A 1 283 ? -13.247 3.351 27.706 1.00 87.50 283 SER A CA 1
ATOM 2239 C C . SER A 1 283 ? -13.636 3.292 26.230 1.00 87.50 283 SER A C 1
ATOM 2241 O O . SER A 1 283 ? -13.681 2.209 25.657 1.00 87.50 283 SER A O 1
ATOM 2243 N N . PHE A 1 284 ? -13.829 4.442 25.579 1.00 85.75 284 PHE A N 1
ATOM 2244 C CA . PHE A 1 284 ? -14.054 4.519 24.137 1.00 85.75 284 PHE A CA 1
ATOM 2245 C C . PHE A 1 284 ? -12.874 3.936 23.344 1.00 85.75 284 PHE A C 1
ATOM 2247 O O . PHE A 1 284 ? -13.083 3.160 22.415 1.00 85.75 284 PHE A O 1
ATOM 2254 N N . ILE A 1 285 ? -11.633 4.261 23.709 1.00 87.06 285 ILE A N 1
ATOM 2255 C CA . ILE A 1 285 ? -10.428 3.745 23.041 1.00 87.06 285 ILE A CA 1
ATOM 2256 C C . ILE A 1 285 ? -10.333 2.221 23.173 1.00 87.06 285 ILE A C 1
ATOM 2258 O O . ILE A 1 285 ? -10.058 1.540 22.185 1.00 87.06 285 ILE A O 1
ATOM 2262 N N . VAL A 1 286 ? -10.585 1.673 24.363 1.00 86.19 286 VAL A N 1
ATOM 2263 C CA . VAL A 1 286 ? -10.525 0.223 24.607 1.00 86.19 286 VAL A CA 1
ATOM 2264 C C . VAL A 1 286 ? -11.664 -0.509 23.903 1.00 86.19 286 VAL A C 1
ATOM 2266 O O . VAL A 1 286 ? -11.400 -1.469 23.180 1.00 86.19 286 VAL A O 1
ATOM 2269 N N . ASN A 1 287 ? -12.901 -0.025 24.036 1.00 83.31 287 ASN A N 1
ATOM 2270 C CA . ASN A 1 287 ? -14.082 -0.637 23.416 1.00 83.31 287 ASN A CA 1
ATOM 2271 C C . ASN A 1 287 ? -13.989 -0.668 21.887 1.00 83.31 287 ASN A C 1
ATOM 2273 O O . ASN A 1 287 ? -14.567 -1.540 21.252 1.00 83.31 287 ASN A O 1
ATOM 2277 N N . ASN A 1 288 ? -13.233 0.263 21.302 1.00 79.94 288 ASN A N 1
ATOM 2278 C CA . ASN A 1 288 ? -13.021 0.342 19.863 1.00 79.94 288 ASN A CA 1
ATOM 2279 C C . ASN A 1 288 ? -11.650 -0.190 19.428 1.00 79.94 288 ASN A C 1
ATOM 2281 O O . ASN A 1 288 ? -11.212 0.091 18.312 1.00 79.94 288 ASN A O 1
ATOM 2285 N N . HIS A 1 289 ? -10.957 -0.957 20.276 1.00 80.38 289 HIS A N 1
ATOM 2286 C CA . HIS A 1 289 ? -9.663 -1.582 19.978 1.00 80.38 289 HIS A CA 1
ATOM 2287 C C . HIS A 1 289 ? -8.609 -0.599 19.437 1.00 80.38 289 HIS A C 1
ATOM 2289 O O . HIS A 1 289 ? -7.877 -0.911 18.501 1.00 80.38 289 HIS A O 1
ATOM 2295 N N . LEU A 1 290 ? -8.570 0.625 19.962 1.00 85.44 290 LEU A N 1
ATOM 2296 C CA . LEU A 1 290 ? -7.587 1.656 19.608 1.00 85.44 290 LEU A CA 1
ATOM 2297 C C . LEU A 1 290 ? -6.441 1.748 20.624 1.00 85.44 290 LEU A C 1
ATOM 2299 O O . LEU A 1 290 ? -5.543 2.570 20.458 1.00 85.44 290 LEU A O 1
ATOM 2303 N N . PHE A 1 291 ? -6.476 0.932 21.678 1.00 87.25 291 PHE A N 1
ATOM 2304 C CA . PHE A 1 291 ? -5.553 1.034 22.804 1.00 87.25 291 PHE A CA 1
ATOM 2305 C C . PHE A 1 291 ? -4.095 0.776 22.408 1.00 87.25 291 PHE A C 1
ATOM 2307 O O . PHE A 1 291 ? -3.231 1.577 22.745 1.00 87.25 291 PHE A O 1
ATOM 2314 N N . ASP A 1 292 ? -3.815 -0.253 21.606 1.00 84.19 292 ASP A N 1
ATOM 2315 C CA . ASP A 1 292 ? -2.444 -0.517 21.147 1.00 84.19 292 ASP A CA 1
ATOM 2316 C C . ASP A 1 292 ? -1.914 0.609 20.255 1.00 84.19 292 ASP A C 1
ATOM 2318 O O . ASP A 1 292 ? -0.758 1.018 20.368 1.00 84.19 292 ASP A O 1
ATOM 2322 N N . SER A 1 293 ? -2.778 1.166 19.401 1.00 85.69 293 SER A N 1
ATOM 2323 C CA . SER A 1 293 ? -2.444 2.330 18.579 1.00 85.69 293 SER A CA 1
ATOM 2324 C C . SER A 1 293 ? -2.169 3.567 19.438 1.00 85.69 293 SER A C 1
ATOM 2326 O O . SER A 1 293 ? -1.236 4.309 19.133 1.00 85.69 293 SER A O 1
ATOM 2328 N N . LEU A 1 294 ? -2.916 3.765 20.531 1.00 88.69 294 LEU A N 1
ATOM 2329 C CA . LEU A 1 294 ? -2.650 4.819 21.511 1.00 88.69 294 LEU A CA 1
ATOM 2330 C C . LEU A 1 294 ? -1.292 4.599 22.187 1.00 88.69 294 LEU A C 1
ATOM 2332 O O . LEU A 1 294 ? -0.489 5.525 22.236 1.00 88.69 294 LEU A O 1
ATOM 2336 N N . CYS A 1 295 ? -1.009 3.393 22.685 1.00 88.25 295 CYS A N 1
ATOM 2337 C CA . CYS A 1 295 ? 0.266 3.072 23.328 1.00 88.25 295 CYS A CA 1
ATOM 2338 C C . CYS A 1 295 ? 1.448 3.282 22.374 1.00 88.25 295 CYS A C 1
ATOM 2340 O O . CYS A 1 295 ? 2.434 3.916 22.749 1.00 88.25 295 CYS A O 1
ATOM 2342 N N . GLY A 1 296 ? 1.333 2.815 21.128 1.00 85.94 296 GLY A N 1
ATOM 2343 C CA . GLY A 1 296 ? 2.336 3.043 20.090 1.00 85.94 296 GLY A CA 1
ATOM 2344 C C . GLY A 1 296 ? 2.549 4.531 19.819 1.00 85.94 296 GLY A C 1
ATOM 2345 O O . GLY A 1 296 ? 3.685 5.002 19.828 1.00 85.94 296 GLY A O 1
ATOM 2346 N N . TRP A 1 297 ? 1.463 5.293 19.663 1.00 89.31 297 TRP A N 1
ATOM 2347 C CA . TRP A 1 297 ? 1.526 6.738 19.453 1.00 89.31 297 TRP A CA 1
ATOM 2348 C C . TRP A 1 297 ? 2.169 7.470 20.636 1.00 89.31 297 TRP A C 1
ATOM 2350 O O . TRP A 1 297 ? 3.074 8.280 20.441 1.00 89.31 297 TRP A O 1
ATOM 2360 N N . LEU A 1 298 ? 1.779 7.140 21.868 1.00 89.75 298 LEU A N 1
ATOM 2361 C CA . LEU A 1 298 ? 2.363 7.724 23.074 1.00 89.75 298 LEU A CA 1
ATOM 2362 C C . LEU A 1 298 ? 3.867 7.433 23.179 1.00 89.75 298 LEU A C 1
ATOM 2364 O O . LEU A 1 298 ? 4.629 8.306 23.596 1.00 89.75 298 LEU A O 1
ATOM 2368 N N . ALA A 1 299 ? 4.320 6.253 22.752 1.00 85.94 299 ALA A N 1
ATOM 2369 C CA . ALA A 1 299 ? 5.735 5.895 22.768 1.00 85.94 299 ALA A CA 1
ATOM 2370 C C . ALA A 1 299 ? 6.542 6.670 21.710 1.00 85.94 299 ALA A C 1
ATOM 2372 O O . ALA A 1 299 ? 7.617 7.208 21.997 1.00 85.94 299 ALA A O 1
ATOM 2373 N N . THR A 1 300 ? 6.040 6.787 20.479 1.00 85.06 300 THR A N 1
ATOM 2374 C CA . THR A 1 300 ? 6.854 7.246 19.341 1.00 85.06 300 THR A CA 1
ATOM 2375 C C . THR A 1 300 ? 6.627 8.699 18.944 1.00 85.06 300 THR A C 1
ATOM 2377 O O . THR A 1 300 ? 7.549 9.334 18.437 1.00 85.06 300 THR A O 1
ATOM 2380 N N . HIS A 1 301 ? 5.445 9.267 19.179 1.00 86.94 301 HIS A N 1
ATOM 2381 C CA . HIS A 1 301 ? 5.063 10.533 18.556 1.00 86.94 301 HIS A CA 1
ATOM 2382 C C . HIS A 1 301 ? 5.776 11.740 19.179 1.00 86.94 301 HIS A C 1
ATOM 2384 O O . HIS A 1 301 ? 5.996 11.794 20.389 1.00 86.94 301 HIS A O 1
ATOM 2390 N N . SER A 1 302 ? 6.178 12.707 18.353 1.00 85.06 302 SER A N 1
ATOM 2391 C CA . SER A 1 302 ? 7.021 13.835 18.778 1.00 85.06 302 SER A CA 1
ATOM 2392 C C . SER A 1 302 ? 6.282 14.895 19.596 1.00 85.06 302 SER A C 1
ATOM 2394 O O . SER A 1 302 ? 6.931 15.645 20.319 1.00 85.06 302 SER A O 1
ATOM 2396 N N . SER A 1 303 ? 4.948 14.959 19.510 1.00 84.88 303 SER A N 1
ATOM 2397 C CA . SER A 1 303 ? 4.140 15.896 20.305 1.00 84.88 303 SER A CA 1
ATOM 2398 C C . SER A 1 303 ? 4.027 15.500 21.779 1.00 84.88 303 SER A C 1
ATOM 2400 O O . SER A 1 303 ? 3.678 16.333 22.611 1.00 84.88 303 SER A O 1
ATOM 2402 N N . VAL A 1 304 ? 4.318 14.239 22.110 1.00 86.50 304 VAL A N 1
ATOM 2403 C CA . VAL A 1 304 ? 4.198 13.713 23.469 1.00 86.50 304 VAL A CA 1
ATOM 2404 C C . VAL A 1 304 ? 5.440 14.128 24.268 1.00 86.50 304 VAL A C 1
ATOM 2406 O O . VAL A 1 304 ? 6.556 13.776 23.866 1.00 86.50 304 VAL A O 1
ATOM 2409 N N . PRO A 1 305 ? 5.286 14.848 25.396 1.00 88.06 305 PRO A N 1
ATOM 2410 C CA . PRO A 1 305 ? 6.422 15.333 26.174 1.00 88.06 305 PRO A CA 1
ATOM 2411 C C . PRO A 1 305 ? 7.324 14.204 26.671 1.00 88.06 305 PRO A C 1
ATOM 2413 O O . PRO A 1 305 ? 6.850 13.167 27.135 1.00 88.06 305 PRO A O 1
ATOM 2416 N N . ILE A 1 306 ? 8.638 14.425 26.593 1.00 84.94 306 ILE A N 1
ATOM 2417 C CA . ILE A 1 306 ? 9.656 13.426 26.949 1.00 84.94 306 ILE A CA 1
ATOM 2418 C C . ILE A 1 306 ? 9.506 12.981 28.408 1.00 84.94 306 ILE A C 1
ATOM 2420 O O . ILE A 1 306 ? 9.625 11.793 28.693 1.00 84.94 306 ILE A O 1
ATOM 2424 N N . ASP A 1 307 ? 9.181 13.905 29.312 1.00 83.81 307 ASP A N 1
ATOM 2425 C CA . ASP A 1 307 ? 8.981 13.598 30.731 1.00 83.81 307 ASP A CA 1
ATOM 2426 C C . ASP A 1 307 ? 7.801 12.642 30.944 1.00 83.81 307 ASP A C 1
ATOM 2428 O O . ASP A 1 307 ? 7.923 11.671 31.687 1.00 83.81 307 ASP A O 1
ATOM 2432 N N . PHE A 1 308 ? 6.704 12.841 30.202 1.00 83.69 308 PHE A 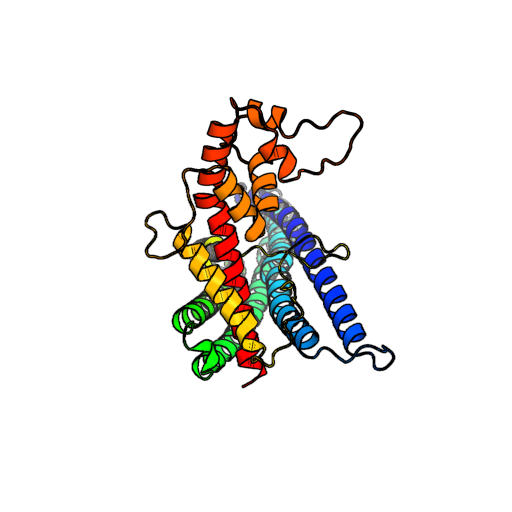N 1
ATOM 2433 C CA . PHE A 1 308 ? 5.543 11.948 30.228 1.00 83.69 308 PHE A CA 1
ATOM 2434 C C . PHE A 1 308 ? 5.894 10.558 29.677 1.00 83.69 308 PHE A C 1
ATOM 2436 O O . PHE A 1 308 ? 5.565 9.540 30.285 1.00 83.69 308 PHE A O 1
ATOM 2443 N N . LYS A 1 309 ? 6.638 10.492 28.562 1.00 84.69 309 LYS A N 1
ATOM 2444 C CA . LYS A 1 309 ? 7.112 9.211 28.009 1.00 84.69 309 LYS A CA 1
ATOM 2445 C C . LYS A 1 309 ? 8.000 8.459 28.992 1.00 84.69 309 LYS A C 1
ATOM 2447 O O . LYS A 1 309 ? 7.824 7.260 29.182 1.00 84.69 309 LYS A O 1
ATOM 2452 N N . ASN A 1 310 ? 8.941 9.163 29.614 1.00 81.75 310 ASN A N 1
ATOM 2453 C CA . ASN A 1 310 ? 9.874 8.587 30.574 1.00 81.75 310 ASN A CA 1
ATOM 2454 C C . ASN A 1 310 ? 9.189 8.179 31.879 1.00 81.75 310 ASN A C 1
ATOM 2456 O O . ASN A 1 310 ? 9.689 7.276 32.541 1.00 81.75 310 ASN A O 1
ATOM 2460 N N . GLY A 1 311 ? 8.085 8.825 32.258 1.00 77.12 311 GLY A N 1
ATOM 2461 C CA . GLY A 1 311 ? 7.255 8.417 33.390 1.00 77.12 311 GLY A CA 1
ATOM 2462 C C . GLY A 1 311 ? 6.467 7.141 33.096 1.00 77.12 311 GLY A C 1
ATOM 2463 O O . GLY A 1 311 ? 6.475 6.217 33.905 1.00 77.12 311 GLY A O 1
ATOM 2464 N N . MET A 1 312 ? 5.847 7.059 31.915 1.00 77.69 312 MET A N 1
ATOM 2465 C CA . MET A 1 312 ? 4.899 5.992 31.580 1.00 77.69 312 MET A CA 1
ATOM 2466 C C . MET A 1 312 ? 5.546 4.734 30.978 1.00 77.69 312 MET A C 1
ATOM 2468 O O . MET A 1 312 ? 5.091 3.630 31.245 1.00 77.69 312 MET A O 1
ATOM 2472 N N . PHE A 1 313 ? 6.612 4.873 30.184 1.00 79.19 313 PHE A N 1
ATOM 2473 C CA . PHE A 1 313 ? 7.284 3.759 29.492 1.00 79.19 313 PHE A CA 1
ATOM 2474 C C . PHE A 1 313 ? 8.638 3.398 30.111 1.00 79.19 313 PHE A C 1
ATOM 2476 O O . PHE A 1 313 ? 9.532 2.891 29.427 1.00 79.19 313 PHE A O 1
ATOM 2483 N N . ARG A 1 314 ? 8.839 3.682 31.402 1.00 70.56 314 ARG A N 1
ATOM 2484 C CA . ARG A 1 314 ? 10.101 3.364 32.071 1.00 70.56 314 ARG A CA 1
ATOM 2485 C C . ARG A 1 314 ? 10.244 1.854 32.243 1.00 70.56 314 ARG A C 1
ATOM 2487 O O . ARG A 1 314 ? 9.805 1.293 33.243 1.00 70.56 314 ARG A O 1
ATOM 2494 N N . LEU A 1 315 ? 10.914 1.194 31.302 1.00 63.84 315 LEU A N 1
ATOM 2495 C CA . LEU A 1 315 ? 11.361 -0.176 31.523 1.00 63.84 315 LEU A CA 1
ATOM 2496 C C . LEU A 1 315 ? 12.413 -0.189 32.639 1.00 63.84 315 LEU A C 1
ATOM 2498 O O . LEU A 1 315 ? 13.428 0.510 32.572 1.00 63.84 315 LEU A O 1
ATOM 2502 N N . SER A 1 316 ? 12.170 -0.993 33.674 1.00 58.03 316 SER A N 1
ATOM 2503 C CA . SER A 1 316 ? 13.235 -1.390 34.594 1.00 58.03 316 SER A CA 1
ATOM 2504 C C . SER A 1 316 ? 14.262 -2.225 33.821 1.00 58.03 316 SER A C 1
ATOM 2506 O O . SER A 1 316 ? 13.897 -2.988 32.929 1.00 58.03 316 SER A O 1
ATOM 2508 N N . VAL A 1 317 ? 15.546 -2.086 34.170 1.00 63.38 317 VAL A N 1
ATOM 2509 C CA . VAL A 1 317 ? 16.696 -2.730 33.495 1.00 63.38 317 VAL A CA 1
ATOM 2510 C C . VAL A 1 317 ? 16.555 -4.262 33.425 1.00 63.38 317 VAL A C 1
ATOM 2512 O O . VAL A 1 317 ? 17.180 -4.911 32.591 1.00 63.38 317 VAL A O 1
ATOM 2515 N N . GLU A 1 318 ? 15.711 -4.838 34.280 1.00 66.56 318 GLU A N 1
ATOM 2516 C CA . GLU A 1 318 ? 15.458 -6.275 34.387 1.00 66.56 318 GLU A CA 1
ATOM 2517 C C . GLU A 1 318 ? 14.436 -6.818 33.372 1.00 66.56 318 GLU A C 1
ATOM 2519 O O . GLU A 1 318 ? 14.428 -8.021 33.111 1.00 66.56 318 GLU A O 1
ATOM 2524 N N . TYR A 1 319 ? 13.606 -5.969 32.757 1.00 64.12 319 TYR A N 1
ATOM 2525 C CA . TYR A 1 319 ? 12.533 -6.407 31.859 1.00 64.12 319 TYR A CA 1
ATOM 2526 C C . TYR A 1 319 ? 12.827 -6.039 30.403 1.00 64.12 319 TYR A C 1
ATOM 2528 O O . TYR A 1 319 ? 13.237 -4.923 30.094 1.00 64.12 319 TYR A O 1
ATOM 2536 N N . LYS A 1 320 ? 12.600 -6.995 29.491 1.00 67.38 320 LYS A N 1
ATOM 2537 C CA . LYS A 1 320 ? 12.711 -6.784 28.034 1.00 67.38 320 LYS A CA 1
ATOM 2538 C C . LYS A 1 320 ? 11.402 -6.337 27.385 1.00 67.38 320 LYS A C 1
ATOM 2540 O O . LYS A 1 320 ? 11.432 -5.800 26.284 1.00 67.38 320 LYS A O 1
ATOM 2545 N N . GLU A 1 321 ? 10.278 -6.561 28.059 1.00 70.38 321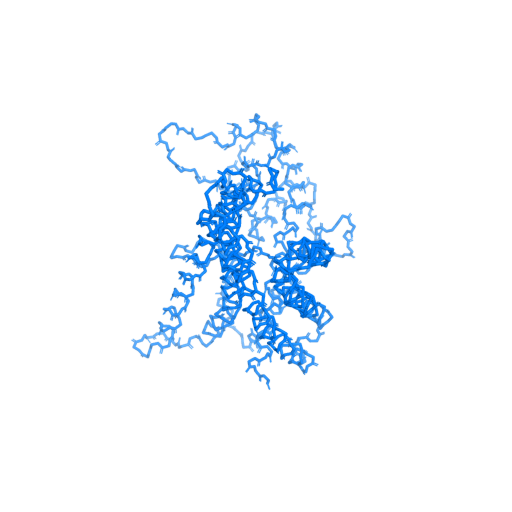 GLU A N 1
ATOM 2546 C CA . GLU A 1 321 ? 8.933 -6.279 27.563 1.00 70.38 321 GLU A CA 1
ATOM 2547 C C . GLU A 1 321 ? 8.112 -5.630 28.681 1.00 70.38 321 GLU A C 1
ATOM 2549 O O . GLU A 1 321 ? 8.257 -5.981 29.853 1.00 70.38 321 GLU A O 1
ATOM 2554 N N . MET A 1 322 ? 7.265 -4.667 28.316 1.00 73.19 322 MET A N 1
ATOM 2555 C CA . MET A 1 322 ? 6.360 -3.970 29.226 1.00 73.19 322 MET A CA 1
ATOM 2556 C C . MET A 1 322 ? 4.935 -4.167 28.722 1.00 73.19 322 MET A C 1
ATOM 2558 O O . MET A 1 322 ? 4.632 -3.831 27.580 1.00 73.19 322 MET A O 1
ATOM 2562 N N . THR A 1 323 ? 4.067 -4.716 29.570 1.00 77.88 323 THR A N 1
ATOM 2563 C CA . THR A 1 323 ? 2.633 -4.810 29.279 1.00 77.88 323 THR A CA 1
ATOM 2564 C C . THR A 1 323 ? 1.945 -3.625 29.930 1.00 77.88 323 THR A C 1
ATOM 2566 O O . THR A 1 323 ? 2.034 -3.463 31.143 1.00 77.88 323 THR A O 1
ATOM 2569 N N . LEU A 1 324 ? 1.288 -2.799 29.120 1.00 80.31 324 LEU A N 1
ATOM 2570 C CA . LEU A 1 324 ? 0.457 -1.703 29.601 1.00 80.31 324 LEU A CA 1
ATOM 2571 C C . LEU A 1 324 ? -1.003 -2.133 29.589 1.00 80.31 324 LEU A C 1
ATOM 2573 O O . LEU A 1 324 ? -1.490 -2.720 28.624 1.00 80.31 324 LEU A O 1
ATOM 2577 N N . THR A 1 325 ? -1.709 -1.807 30.657 1.00 83.19 325 THR A N 1
ATOM 2578 C CA . THR A 1 325 ? -3.129 -2.082 30.838 1.00 83.19 325 THR A CA 1
ATOM 2579 C C . THR A 1 325 ? -3.891 -0.785 31.062 1.00 83.19 325 THR A C 1
ATOM 2581 O O . THR A 1 325 ? -3.335 0.232 31.472 1.00 83.19 325 THR A O 1
ATOM 2584 N N . LEU A 1 326 ? -5.208 -0.816 30.850 1.00 83.88 326 LEU A N 1
ATOM 2585 C CA . LEU A 1 326 ? -6.083 0.316 31.166 1.00 83.88 326 LEU A CA 1
ATOM 2586 C C . LEU A 1 326 ? -5.965 0.760 32.638 1.00 83.88 326 LEU A C 1
ATOM 2588 O O . LEU A 1 326 ? -6.136 1.941 32.945 1.00 83.88 326 LEU A O 1
ATOM 2592 N N . ALA A 1 327 ? -5.677 -0.177 33.546 1.00 83.25 327 ALA A N 1
ATOM 2593 C CA . ALA A 1 327 ? -5.489 0.119 34.961 1.00 83.25 327 ALA A CA 1
ATOM 2594 C C . ALA A 1 327 ? -4.264 1.013 35.198 1.00 83.25 327 ALA A C 1
ATOM 2596 O O . ALA A 1 327 ? -4.343 1.922 36.022 1.00 83.25 327 ALA A O 1
ATOM 2597 N N . ASP A 1 328 ? -3.192 0.831 34.425 1.00 83.31 328 ASP A N 1
ATOM 2598 C CA . ASP A 1 328 ? -1.970 1.630 34.547 1.00 83.31 328 ASP A CA 1
ATOM 2599 C C . ASP A 1 328 ? -2.245 3.099 34.204 1.00 83.31 328 ASP A C 1
ATOM 2601 O O . ASP A 1 328 ? -1.903 3.992 34.978 1.00 83.31 328 ASP A O 1
ATOM 2605 N N . PHE A 1 329 ? -2.997 3.353 33.128 1.00 83.50 329 PHE A N 1
ATOM 2606 C CA . PHE A 1 329 ? -3.433 4.703 32.745 1.00 83.50 329 PHE A CA 1
ATOM 2607 C C . PHE A 1 329 ? -4.362 5.344 33.783 1.00 83.50 329 PHE A C 1
ATOM 2609 O O . PHE A 1 329 ? -4.276 6.543 34.044 1.00 83.50 329 PHE A O 1
ATOM 2616 N N . ARG A 1 330 ? -5.241 4.552 34.409 1.00 83.31 330 ARG A N 1
ATOM 2617 C CA . ARG A 1 330 ? -6.118 5.030 35.490 1.00 83.31 330 ARG A CA 1
ATOM 2618 C C . ARG A 1 330 ? -5.366 5.287 36.793 1.00 83.31 330 ARG A C 1
ATOM 2620 O O . ARG A 1 330 ? -5.788 6.138 37.571 1.00 83.31 330 ARG A O 1
ATOM 2627 N N . SER A 1 331 ? -4.268 4.579 37.039 1.00 83.00 331 SER A N 1
ATOM 2628 C CA . SER A 1 331 ? -3.459 4.723 38.254 1.00 83.00 331 SER A CA 1
ATOM 2629 C C . SER A 1 331 ? -2.533 5.946 38.250 1.00 83.00 331 SER A C 1
ATOM 2631 O O . SER A 1 331 ? -1.911 6.231 39.273 1.00 83.00 331 SER A O 1
ATOM 2633 N N . LEU A 1 332 ? -2.456 6.683 37.134 1.00 83.81 332 LEU A N 1
ATOM 2634 C CA . LEU A 1 332 ? -1.593 7.857 37.016 1.00 83.81 332 LEU A CA 1
ATOM 2635 C C . LEU A 1 332 ? -1.958 8.959 38.031 1.00 83.81 332 LEU A C 1
ATOM 2637 O O . LEU A 1 332 ? -3.151 9.172 38.299 1.00 83.81 332 LEU A O 1
ATOM 2641 N N . PRO A 1 333 ? -0.951 9.695 38.551 1.00 85.00 333 PRO A N 1
ATOM 2642 C CA . PRO A 1 333 ? -1.161 10.803 39.477 1.00 85.00 333 PRO A CA 1
ATOM 2643 C C . PRO A 1 333 ? -2.111 11.859 38.908 1.00 85.00 333 PRO A C 1
ATOM 2645 O O . PRO A 1 333 ? -2.070 12.166 37.714 1.00 85.00 333 PRO A O 1
ATOM 2648 N N . ASP A 1 334 ? -2.905 12.495 39.773 1.00 83.12 334 ASP A N 1
ATOM 2649 C CA . ASP A 1 334 ? -3.875 13.521 39.358 1.00 83.12 334 ASP A CA 1
ATOM 2650 C C . ASP A 1 334 ? -3.237 14.714 38.624 1.00 83.12 334 ASP A C 1
ATOM 2652 O O . ASP A 1 334 ? -3.907 15.394 37.850 1.00 83.12 334 ASP A O 1
ATOM 2656 N N . THR A 1 335 ? -1.934 14.942 38.802 1.00 83.56 335 THR A N 1
ATOM 2657 C CA . THR A 1 335 ? -1.164 15.962 38.079 1.00 83.56 335 THR A CA 1
ATOM 2658 C C . THR A 1 335 ? -0.970 15.646 36.594 1.00 83.56 335 THR A C 1
ATOM 2660 O O . THR A 1 335 ? -0.885 16.567 35.788 1.00 83.56 335 THR A O 1
ATOM 2663 N N . GLU A 1 336 ? -0.912 14.367 36.215 1.00 85.12 336 GLU A N 1
ATOM 2664 C CA . GLU A 1 336 ? -0.650 13.916 34.837 1.00 85.12 336 GLU A CA 1
ATOM 2665 C C . GLU A 1 336 ? -1.938 13.586 34.068 1.00 85.12 336 GLU A C 1
ATOM 2667 O O . GLU A 1 336 ? -1.954 13.561 32.836 1.00 85.12 336 GLU A O 1
ATOM 2672 N N . ARG A 1 337 ? -3.058 13.396 34.777 1.00 86.56 337 ARG A N 1
ATOM 2673 C CA . ARG A 1 337 ? -4.365 13.081 34.179 1.00 86.56 337 ARG A CA 1
ATOM 2674 C C . ARG A 1 337 ? -4.879 14.129 33.178 1.00 86.56 337 ARG A C 1
ATOM 2676 O O . ARG A 1 337 ? -5.348 13.715 32.116 1.00 86.56 337 ARG A O 1
ATOM 2683 N N . PRO A 1 338 ? -4.784 15.453 33.427 1.00 89.19 338 PRO A N 1
ATOM 2684 C CA . PRO A 1 338 ? -5.192 16.457 32.441 1.00 89.19 338 PRO A CA 1
ATOM 2685 C C . PRO A 1 338 ? -4.348 16.395 31.164 1.00 89.19 338 PRO A C 1
ATOM 2687 O O . PRO A 1 338 ? -4.860 16.579 30.061 1.00 89.19 338 PRO A O 1
ATOM 2690 N N . GLN A 1 339 ? -3.057 16.090 31.306 1.00 89.31 339 GLN A N 1
ATOM 2691 C CA . GLN A 1 339 ? -2.148 15.951 30.176 1.00 89.31 339 GLN A CA 1
ATOM 2692 C C . GLN A 1 339 ? -2.482 14.705 29.350 1.00 89.31 339 GLN A C 1
ATOM 2694 O O . GLN A 1 339 ? -2.591 14.793 28.129 1.00 89.31 339 GLN A O 1
ATOM 2699 N N . LEU A 1 340 ? -2.719 13.561 30.001 1.00 89.50 340 LEU A N 1
ATOM 2700 C CA . LEU A 1 340 ? -3.169 12.344 29.325 1.00 89.50 340 LEU A CA 1
ATOM 2701 C C . LEU A 1 340 ? -4.514 12.550 28.615 1.00 89.50 340 LEU A C 1
ATOM 2703 O O . LEU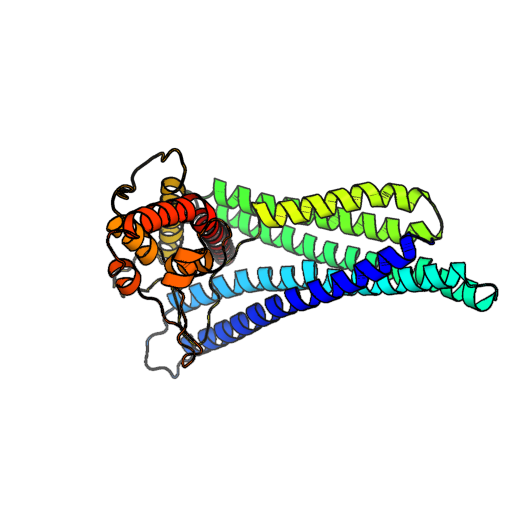 A 1 340 ? -4.701 12.055 27.505 1.00 89.50 340 LEU A O 1
ATOM 2707 N N . HIS A 1 341 ? -5.441 13.297 29.220 1.00 90.88 341 HIS A N 1
ATOM 2708 C CA . HIS A 1 341 ? -6.725 13.635 28.602 1.00 90.88 341 HIS A CA 1
ATOM 2709 C C . HIS A 1 341 ? -6.541 14.389 27.285 1.00 90.88 341 HIS A C 1
ATOM 2711 O O . HIS A 1 341 ? -7.102 13.984 26.263 1.00 90.88 341 HIS A O 1
ATOM 2717 N N . GLN A 1 342 ? -5.699 15.423 27.277 1.00 90.62 342 GLN A N 1
ATOM 2718 C CA . GLN A 1 342 ? -5.389 16.166 26.059 1.00 90.62 342 GLN A CA 1
ATOM 2719 C C . GLN A 1 342 ? -4.713 15.274 25.008 1.00 90.62 342 GLN A C 1
ATOM 2721 O O . GLN A 1 342 ? -5.130 15.272 23.852 1.00 90.62 342 GLN A O 1
ATOM 2726 N N . LEU A 1 343 ? -3.744 14.450 25.413 1.00 91.31 343 LEU A N 1
ATOM 2727 C CA . LEU A 1 343 ? -3.063 13.507 24.523 1.00 91.31 343 LEU A CA 1
ATOM 2728 C C . LEU A 1 343 ? -4.023 12.475 23.908 1.00 91.31 343 LEU A C 1
ATOM 2730 O O . LEU A 1 343 ? -3.922 12.184 22.719 1.00 91.31 343 LEU A O 1
ATOM 2734 N N . CYS A 1 344 ? -4.987 11.958 24.676 1.00 90.69 344 CYS A N 1
ATOM 2735 C CA . CYS A 1 344 ? -6.018 11.053 24.160 1.00 90.69 344 CYS A CA 1
ATOM 2736 C C . CYS A 1 344 ? -6.905 11.746 23.121 1.00 90.69 344 CYS A C 1
ATOM 2738 O O . CYS A 1 344 ? -7.239 11.145 22.101 1.00 90.69 344 CYS A O 1
ATOM 2740 N N . ARG A 1 345 ? -7.270 13.014 23.347 1.00 90.19 345 ARG A N 1
ATOM 2741 C CA . ARG A 1 345 ? -8.039 13.801 22.373 1.00 90.19 345 ARG A CA 1
ATOM 2742 C C . ARG A 1 345 ? -7.247 14.012 21.089 1.00 90.19 345 ARG A C 1
ATOM 2744 O O . ARG A 1 345 ? -7.774 13.750 20.011 1.00 90.19 345 ARG A O 1
ATOM 2751 N N . ASP A 1 346 ? -5.994 14.434 21.205 1.00 89.94 346 ASP A N 1
ATOM 2752 C CA . ASP A 1 346 ? -5.121 14.676 20.057 1.00 89.94 346 ASP A CA 1
ATOM 2753 C C . ASP A 1 346 ? -4.907 13.392 19.247 1.00 89.94 346 ASP A C 1
ATOM 2755 O O . ASP A 1 346 ? -5.048 13.406 18.021 1.00 89.94 346 ASP A O 1
ATOM 2759 N N . PHE A 1 347 ? -4.672 12.263 19.922 1.00 91.69 347 PHE A N 1
ATOM 2760 C CA . PHE A 1 347 ? -4.611 10.942 19.301 1.00 91.69 347 PHE A CA 1
ATOM 2761 C C . PHE A 1 347 ? -5.902 10.609 18.542 1.00 91.69 347 PHE A C 1
ATOM 2763 O O . PHE A 1 347 ? -5.847 10.248 17.367 1.00 91.69 347 PHE A O 1
ATOM 2770 N N . LEU A 1 348 ? -7.069 10.760 19.174 1.00 89.69 348 LEU A N 1
ATOM 2771 C CA . LEU A 1 348 ? -8.361 10.433 18.565 1.00 89.69 348 LEU A CA 1
ATOM 2772 C C . LEU A 1 348 ? -8.658 11.280 17.317 1.00 89.69 348 LEU A C 1
ATOM 2774 O O . LEU A 1 348 ? -9.157 10.743 16.326 1.00 89.69 348 LEU A O 1
ATOM 2778 N N . TYR A 1 349 ? -8.306 12.570 17.323 1.00 87.19 349 TYR A N 1
ATOM 2779 C CA . TYR A 1 349 ? -8.482 13.453 16.162 1.00 87.19 349 TYR A CA 1
ATOM 2780 C C . TYR A 1 349 ? -7.499 13.177 15.017 1.00 87.19 349 TYR A C 1
ATOM 2782 O O . TYR A 1 349 ? -7.804 13.491 13.860 1.00 87.19 349 TYR A O 1
ATOM 2790 N N . THR A 1 350 ? -6.333 12.604 15.320 1.00 87.81 350 THR A N 1
ATOM 2791 C CA . THR A 1 350 ? -5.255 12.364 14.354 1.00 87.81 350 THR A CA 1
ATOM 2792 C C . THR A 1 350 ? -5.157 10.886 13.979 1.00 87.81 350 THR A C 1
ATOM 2794 O O . THR A 1 350 ? -5.826 10.445 13.042 1.00 87.81 350 THR A O 1
ATOM 2797 N N . GLU A 1 351 ? -4.354 10.110 14.700 1.00 86.25 351 GLU A N 1
ATOM 2798 C CA . GLU A 1 351 ? -4.077 8.703 14.405 1.00 86.25 351 GLU A CA 1
ATOM 2799 C C . GLU A 1 351 ? -5.295 7.802 14.602 1.00 86.25 351 GLU A C 1
ATOM 2801 O O . GLU A 1 351 ? -5.569 6.951 13.758 1.00 86.25 351 GLU A O 1
ATOM 2806 N N . GLY A 1 352 ? -6.090 8.007 15.656 1.00 86.44 352 GLY A N 1
ATOM 2807 C CA . GLY A 1 352 ? -7.304 7.222 15.898 1.00 86.44 352 GLY A CA 1
ATOM 2808 C C . GLY A 1 352 ? -8.275 7.303 14.717 1.00 86.44 352 GLY A C 1
ATOM 2809 O O . GLY A 1 352 ? -8.823 6.292 14.269 1.00 86.44 352 GLY A O 1
ATOM 2810 N N . ARG A 1 353 ? -8.407 8.495 14.124 1.00 87.19 353 ARG A N 1
ATOM 2811 C CA . ARG A 1 353 ? -9.179 8.702 12.896 1.00 87.19 353 ARG A CA 1
ATOM 2812 C C . ARG A 1 353 ? -8.559 8.000 11.684 1.00 87.19 353 ARG A C 1
ATOM 2814 O O . ARG A 1 353 ? -9.309 7.452 10.875 1.00 87.19 353 ARG A O 1
ATOM 2821 N N . GLN A 1 354 ? -7.232 7.997 11.541 1.00 86.75 354 GLN A N 1
ATOM 2822 C CA . GLN A 1 354 ? -6.552 7.272 10.457 1.00 86.75 354 GLN A CA 1
ATOM 2823 C C . GLN A 1 354 ? -6.748 5.758 10.572 1.00 86.75 354 GLN A C 1
ATOM 2825 O O . GLN A 1 354 ? -7.051 5.110 9.571 1.00 86.75 354 GLN A O 1
ATOM 2830 N N . VAL A 1 355 ? -6.685 5.202 11.785 1.00 86.69 355 VAL A N 1
ATOM 2831 C CA . VAL A 1 355 ? -6.980 3.784 12.036 1.00 86.69 355 VAL A CA 1
ATOM 2832 C C . VAL A 1 355 ? -8.420 3.455 11.638 1.00 86.69 355 VAL A C 1
ATOM 2834 O O . VAL A 1 355 ? -8.657 2.464 10.949 1.00 86.69 355 VAL A O 1
ATOM 2837 N N . MET A 1 356 ? -9.390 4.305 11.990 1.00 87.25 356 MET A N 1
ATOM 2838 C CA . MET A 1 356 ? -10.795 4.105 11.604 1.00 87.25 356 MET A CA 1
ATOM 2839 C C . MET A 1 356 ? -11.020 4.219 10.093 1.00 87.25 356 MET A C 1
ATOM 2841 O O . MET A 1 356 ? -11.740 3.405 9.518 1.00 87.25 356 MET A O 1
ATOM 2845 N N . LEU A 1 357 ? -10.358 5.171 9.427 1.00 88.81 357 LEU A N 1
ATOM 2846 C CA . LEU A 1 357 ? -10.323 5.243 7.963 1.00 88.81 357 LEU A CA 1
ATOM 2847 C C . LEU A 1 357 ? -9.746 3.953 7.368 1.00 88.81 357 LEU A C 1
ATOM 2849 O O . LEU A 1 357 ? -10.330 3.402 6.442 1.00 88.81 357 LEU A O 1
ATOM 2853 N N . GLY A 1 358 ? -8.637 3.444 7.904 1.00 88.88 358 GLY A N 1
ATOM 2854 C CA . GLY A 1 358 ? -8.029 2.191 7.458 1.00 88.88 358 GLY A CA 1
ATOM 2855 C C . GLY A 1 358 ? -8.964 0.988 7.606 1.00 88.88 358 GLY A C 1
ATOM 2856 O O . GLY A 1 358 ? -9.112 0.195 6.674 1.00 88.88 358 GLY A O 1
ATOM 2857 N N . ARG A 1 359 ? -9.680 0.899 8.731 1.00 89.31 359 ARG A N 1
ATOM 2858 C CA . ARG A 1 359 ? -10.689 -0.143 8.975 1.00 89.31 359 ARG A CA 1
ATOM 2859 C C . ARG A 1 359 ? -11.861 -0.055 8.011 1.00 89.31 359 ARG A C 1
ATOM 2861 O O . ARG A 1 359 ? -12.233 -1.072 7.437 1.00 89.31 359 ARG A O 1
ATOM 2868 N N . GLU A 1 360 ? -12.408 1.139 7.784 1.00 90.81 360 GLU A N 1
ATOM 2869 C CA . GLU A 1 360 ? -13.477 1.348 6.800 1.00 90.81 360 GLU A CA 1
ATOM 2870 C C . GLU A 1 360 ? -13.027 0.878 5.412 1.00 90.81 360 GLU A C 1
ATOM 2872 O O . GLU A 1 360 ? -13.725 0.124 4.736 1.00 90.81 360 GLU A O 1
ATOM 2877 N N . ARG A 1 361 ? -11.826 1.290 4.998 1.00 92.38 361 ARG A N 1
ATOM 2878 C CA . ARG A 1 361 ? -11.218 0.920 3.716 1.00 92.38 361 ARG A CA 1
ATOM 2879 C C . ARG A 1 361 ? -11.111 -0.598 3.559 1.00 92.38 361 ARG A C 1
ATOM 2881 O O . ARG A 1 361 ? -11.510 -1.128 2.521 1.00 92.38 361 ARG A O 1
ATOM 2888 N N . TYR A 1 362 ? -10.627 -1.288 4.585 1.00 91.62 362 TYR A N 1
ATOM 2889 C CA . TYR A 1 362 ? -10.545 -2.745 4.602 1.00 91.62 362 TYR A CA 1
ATOM 2890 C C . TYR A 1 362 ? -11.930 -3.410 4.531 1.00 91.62 362 TYR A C 1
ATOM 2892 O O . TYR A 1 362 ? -12.158 -4.274 3.683 1.00 91.62 362 TYR A O 1
ATOM 2900 N N . LEU A 1 363 ? -12.883 -2.972 5.360 1.00 90.44 363 LEU A N 1
ATOM 2901 C CA . LEU A 1 363 ? -14.239 -3.531 5.399 1.00 90.44 363 LEU A CA 1
ATOM 2902 C C . LEU A 1 363 ? -14.983 -3.339 4.074 1.00 90.44 363 LEU A C 1
ATOM 2904 O O . LEU A 1 363 ? -15.613 -4.275 3.594 1.00 90.44 363 LEU A O 1
ATOM 2908 N N . LEU A 1 364 ? -14.851 -2.179 3.424 1.00 92.44 364 LEU A N 1
ATOM 2909 C CA . LEU A 1 364 ? -15.437 -1.937 2.101 1.00 92.44 364 LEU A CA 1
ATOM 2910 C C . LEU A 1 364 ? -14.915 -2.920 1.042 1.00 92.44 364 LEU A C 1
ATOM 2912 O O . LEU A 1 364 ? -15.659 -3.320 0.150 1.00 92.44 364 LEU A O 1
ATOM 2916 N N . GLU A 1 365 ? -13.649 -3.333 1.113 1.00 92.19 365 GLU A N 1
ATOM 2917 C CA . GLU A 1 365 ? -13.139 -4.364 0.201 1.00 92.19 365 GLU A CA 1
ATOM 2918 C C . GLU A 1 365 ? -13.666 -5.753 0.518 1.00 92.19 365 GLU A C 1
ATOM 2920 O O . GLU A 1 365 ? -13.929 -6.519 -0.409 1.00 92.19 365 GLU A O 1
ATOM 2925 N N . MET A 1 366 ? -13.838 -6.061 1.803 1.00 90.56 366 MET A N 1
ATOM 2926 C CA . MET A 1 366 ? -14.446 -7.311 2.239 1.00 90.56 366 MET A CA 1
ATOM 2927 C C . MET A 1 366 ? -15.897 -7.402 1.746 1.00 90.56 366 MET A C 1
ATOM 2929 O O . MET A 1 366 ? -16.227 -8.400 1.112 1.00 90.56 366 MET A O 1
ATOM 2933 N N . VAL A 1 367 ? -16.710 -6.344 1.912 1.00 91.19 367 VAL A N 1
ATOM 2934 C CA . VAL A 1 367 ? -18.067 -6.235 1.322 1.00 91.19 367 VAL A CA 1
ATOM 2935 C C . VAL A 1 367 ? -18.021 -6.367 -0.205 1.00 91.19 367 VAL A C 1
ATOM 2937 O O . VAL A 1 367 ? -18.862 -7.010 -0.824 1.00 91.19 367 VAL A O 1
ATOM 2940 N N . GLY A 1 368 ? -17.034 -5.738 -0.846 1.00 90.81 368 GLY A N 1
ATOM 2941 C CA . GLY A 1 368 ? -16.852 -5.838 -2.293 1.00 90.81 368 GLY A CA 1
ATOM 2942 C C . GLY A 1 368 ? -16.644 -7.265 -2.771 1.00 90.81 368 GLY A C 1
ATOM 2943 O O . GLY A 1 368 ? -17.189 -7.682 -3.792 1.00 90.81 368 GLY A O 1
ATOM 2944 N N . TYR A 1 369 ? -15.822 -8.000 -2.030 1.00 91.00 369 TYR A N 1
ATOM 2945 C CA . TYR A 1 369 ? -15.493 -9.377 -2.340 1.00 91.00 369 TYR A CA 1
ATOM 2946 C C . TYR A 1 369 ? -16.651 -10.336 -2.045 1.00 91.00 369 TYR A C 1
ATOM 2948 O O . TYR A 1 369 ? -16.834 -11.268 -2.822 1.00 91.00 369 TYR A O 1
ATOM 2956 N N . THR A 1 370 ? -17.439 -10.112 -0.983 1.00 88.62 370 THR A N 1
ATOM 2957 C CA . THR A 1 370 ? -18.646 -10.919 -0.713 1.00 88.62 370 THR A CA 1
ATOM 2958 C C . THR A 1 370 ? -19.637 -10.797 -1.848 1.00 88.62 370 THR A C 1
ATOM 2960 O O . THR A 1 370 ? -19.899 -11.779 -2.533 1.00 88.62 370 THR A O 1
ATOM 2963 N N . ALA A 1 371 ? -20.048 -9.566 -2.162 1.00 87.94 371 ALA A N 1
ATOM 2964 C CA . ALA A 1 371 ? -21.019 -9.313 -3.217 1.00 87.94 371 ALA A CA 1
ATOM 2965 C C . ALA A 1 371 ? -20.606 -9.944 -4.557 1.00 87.94 371 ALA A C 1
ATOM 2967 O O . ALA A 1 371 ? -21.456 -10.445 -5.284 1.00 87.94 371 ALA A O 1
ATOM 2968 N N . TRP A 1 372 ? -19.309 -9.928 -4.886 1.00 89.81 372 TRP A N 1
ATOM 2969 C CA . TRP A 1 372 ? -18.776 -10.537 -6.108 1.00 89.81 372 TRP A CA 1
ATOM 2970 C C . TRP A 1 372 ? -18.727 -12.067 -6.093 1.00 89.81 372 TRP A C 1
ATOM 2972 O O . TRP A 1 372 ? -18.801 -12.680 -7.151 1.00 89.81 372 TRP A O 1
ATOM 2982 N N . LYS A 1 373 ? -18.554 -12.692 -4.927 1.00 86.06 373 LYS A N 1
ATOM 2983 C CA . LYS A 1 373 ? -18.555 -14.153 -4.809 1.00 86.06 373 LYS A CA 1
ATOM 2984 C C . LYS A 1 373 ? -19.977 -14.719 -4.887 1.00 86.06 373 LYS A C 1
ATOM 2986 O O . LYS A 1 373 ? -20.143 -15.830 -5.385 1.00 86.06 373 LYS A O 1
ATOM 2991 N N . ASP A 1 374 ? -20.959 -13.953 -4.419 1.00 78.44 374 ASP A N 1
ATOM 2992 C CA . ASP A 1 374 ? -22.351 -14.392 -4.287 1.00 78.44 374 ASP A CA 1
ATOM 2993 C C . ASP A 1 374 ? -23.212 -14.113 -5.537 1.00 78.44 374 ASP A C 1
ATOM 2995 O O . ASP A 1 374 ? -24.291 -14.692 -5.677 1.00 78.44 374 ASP A O 1
ATOM 2999 N N . GLY A 1 375 ? -22.758 -13.241 -6.449 1.00 58.56 375 GLY A N 1
ATOM 3000 C CA . GLY A 1 375 ? -23.486 -12.828 -7.662 1.00 58.56 375 GLY A CA 1
ATOM 3001 C C . GLY A 1 375 ? -22.767 -13.142 -8.964 1.00 58.56 375 GLY A C 1
ATOM 3002 O O . GLY A 1 375 ? -23.484 -13.355 -9.971 1.00 58.56 375 GLY A O 1
#

Secondary structure (DSSP, 8-state):
-TTHHHHHHHHHHHHHHHHHHHHHHHHHHHHHHHHHHHHHHHHT-TTSSS---HHHHHHHHHHHHHHHHHHHHIIIIIIIHHHHHHHHHHHHHHHHHHHHH--SHHHHHHHHIIIIIIHHHHHHHHHHHHHHHHHHHHHHHHHHHHHHHH-STTGGGHHHHHHHHHHHHHHHHHHHHHHHHHHHHHHHTTT-THHHHHHHHHHHHHHHHHHHIIIII----PPP-SS--SSSS-------S---THHHHHHHHHHHHHHHHHTSSS--S-----SS-HHHHHHHHHHTT-HHHHHHHHHH-TTS-HHHHHHHS---TT-S-----HHHHHTS-TTTHHHHHHHHHHHIIIIIHHHHHHHHHHHHHHHHHHHHHH-

Sequence (375 aa):
MAIGGPLALLISVAALWDGILSWRNVRILHTERQLLKALRLQHLDPSTPTPVDQAAVQLIDRRLGVSFRELGSELIDRVVMDVFLGIGALLVGTGTIMAIWGAHRYIYYISNLLSGFVGNSFAAAYGVLNAVWSVYLIWRFHGHDRACMRSSAAAPFRDRLHRRFQYFKWHSLVSGITGLVAGAASMLTCKRWWGYVMLIPCMLLEVGCNQFWRVQLGYDRPIVTEHPHWGLIPDYRESKEDEEEDSILLDTLASVIGMQNALTPLPTSMIDVDWTSLDSLLSFIVNNHLFDSLCGWLATHSSVPIDFKNGMFRLSVEYKEMTLTLADFRSLPDTERPQLHQLCRDFLYTEGRQVMLGRERYLLEMVGYTAWKDG

Organism: Aspergillus carbonarius (strain ITEM 5010) (NCBI:txid602072)